Protein AF-A0A2T4GRU1-F1 (afdb_monomer_lite)

Secondary structure (DSSP, 8-state):
--SEEEEETIIIII-SSS---EEEEE-TTSTTHHHHHHHHHHH------HHHHHHHHHHGGGHHHHHHHHHHHHHHHHHHHHHHTT-TTSSEEEEE-TTTSTTHHHHHTTSPPP-SS------SEEEEEESSHHHHHHHHHH--S-EE---SSS-TTEEEEE--SS-HHHHHHHHHHHHHHHHHHHHHTT-

Sequence (191 aa):
MANILVTSITKSFNRYANAIGGTAILNLASPKYTELKPLFDAQYVPEVHTDDAETIKRNSRNYLARSAKLNSNASAVVEYLHSWAQDLNSSVSQVYYPSVNPSTDNYRRFMHPKTSDFAPRYGYVFSIELNDLETARVFYNNLNVHKSATQFGLKLMQIQISVGLEDIGTLVEDFQVAVEAADKAKNTASE

pLDDT: mean 91.31, std 9.36, range [40.94, 97.81]

Organism: Fusarium culmorum (NCBI:txid5516)

Foldseek 3Di:
DDQKDKDWCCPLLLPPNPATDIDIDGDPPDPCSVVVVVVCVVPPDPPGDPVRVVSSVVSNPCSLVQFVLLLVLQVLLQVLLVVLCVDPLWQWVDKFFLVPDPCVVVVVVPFDPDDPRDDTGGGNKIKTFGPDLVLQVQLVVQQPADWDQDPPDDDSRMTMGGGHNDDSVVNNVSNVRSRVRSSVVVVVVVD

Structure (mmCIF, N/CA/C/O backbone):
data_AF-A0A2T4GRU1-F1
#
_entry.id   AF-A0A2T4GRU1-F1
#
loop_
_atom_site.group_PDB
_atom_site.id
_atom_site.type_symbol
_atom_site.label_atom_id
_atom_site.label_alt_id
_atom_site.label_comp_id
_atom_site.label_asym_id
_atom_site.label_entity_id
_atom_site.label_seq_id
_atom_site.pdbx_PDB_ins_code
_atom_site.Cartn_x
_atom_site.Cartn_y
_atom_site.Cartn_z
_atom_site.occupancy
_atom_site.B_iso_or_equiv
_atom_site.auth_seq_id
_atom_site.auth_comp_id
_atom_site.auth_asym_id
_atom_site.auth_atom_id
_atom_site.pdbx_PDB_model_num
ATOM 1 N N . MET A 1 1 ? 11.460 17.337 -11.985 1.00 73.81 1 MET A N 1
ATOM 2 C CA . MET A 1 1 ? 11.254 16.024 -12.641 1.00 73.81 1 MET A CA 1
ATOM 3 C C . MET A 1 1 ? 12.410 15.115 -12.240 1.00 73.81 1 MET A C 1
ATOM 5 O O . MET A 1 1 ? 13.514 15.629 -12.114 1.00 73.81 1 MET A O 1
ATOM 9 N N . ALA A 1 2 ? 12.179 13.827 -11.974 1.00 90.25 2 ALA A N 1
ATOM 10 C CA . ALA A 1 2 ? 13.228 12.922 -11.485 1.00 90.25 2 ALA A CA 1
ATOM 11 C C . ALA A 1 2 ? 14.225 12.530 -12.595 1.00 90.25 2 ALA A C 1
ATOM 13 O O . ALA A 1 2 ? 13.837 12.420 -13.760 1.00 90.25 2 ALA A O 1
ATOM 14 N N . ASN A 1 3 ? 15.496 12.304 -12.237 1.00 94.50 3 ASN A N 1
ATOM 15 C CA . ASN A 1 3 ? 16.517 11.805 -13.171 1.00 94.50 3 ASN A CA 1
ATOM 16 C C . ASN A 1 3 ? 16.486 10.271 -13.290 1.00 94.50 3 ASN A C 1
ATOM 18 O O . ASN A 1 3 ? 16.738 9.732 -14.366 1.00 94.50 3 ASN A O 1
ATOM 22 N N . ILE A 1 4 ? 16.161 9.592 -12.188 1.00 94.25 4 ILE A N 1
ATOM 23 C CA . ILE A 1 4 ? 16.104 8.134 -12.064 1.00 94.25 4 ILE A CA 1
ATOM 24 C C . ILE A 1 4 ? 14.835 7.775 -11.290 1.00 94.25 4 ILE A C 1
ATOM 26 O O . ILE A 1 4 ? 14.513 8.425 -10.295 1.00 94.25 4 ILE A O 1
ATOM 30 N N . LEU A 1 5 ? 14.132 6.737 -11.733 1.00 93.38 5 LEU A N 1
ATOM 31 C CA . LEU A 1 5 ? 13.077 6.075 -10.974 1.00 93.38 5 LEU A CA 1
ATOM 32 C C . LEU A 1 5 ? 13.589 4.711 -10.520 1.00 93.38 5 LEU A C 1
ATOM 34 O O . LEU A 1 5 ? 13.899 3.869 -11.357 1.00 93.38 5 LEU A O 1
ATOM 38 N N . VAL A 1 6 ? 13.640 4.482 -9.212 1.00 93.44 6 VAL A N 1
ATOM 39 C CA . VAL A 1 6 ? 13.989 3.180 -8.634 1.00 93.44 6 VAL A CA 1
ATOM 40 C C . VAL A 1 6 ? 12.759 2.621 -7.938 1.00 93.44 6 VAL A C 1
ATOM 42 O O . VAL A 1 6 ? 12.106 3.330 -7.175 1.00 93.44 6 VAL A O 1
ATOM 45 N N . THR A 1 7 ? 12.414 1.364 -8.207 1.00 92.44 7 THR A N 1
ATOM 46 C CA . THR A 1 7 ? 11.278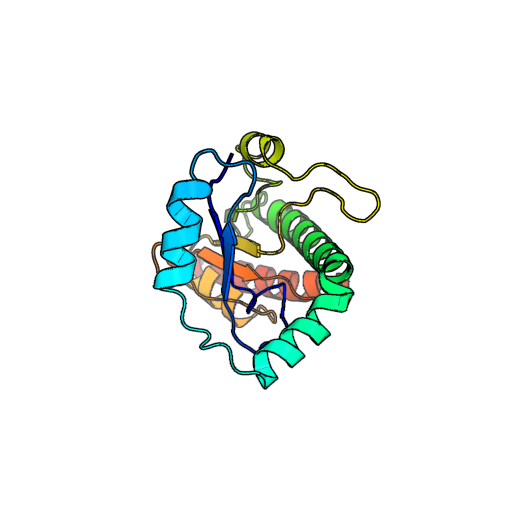 0.715 -7.546 1.00 92.44 7 THR A CA 1
ATOM 47 C C . THR A 1 7 ? 11.509 -0.776 -7.330 1.00 92.44 7 THR A C 1
ATOM 49 O O . THR A 1 7 ? 12.187 -1.447 -8.110 1.00 92.44 7 THR A O 1
ATOM 52 N N . SER A 1 8 ? 10.924 -1.300 -6.252 1.00 93.31 8 SER A N 1
ATOM 53 C CA . SER A 1 8 ? 10.858 -2.737 -6.007 1.00 93.31 8 SER A CA 1
ATOM 54 C C . SER A 1 8 ? 9.721 -3.334 -6.827 1.00 93.31 8 SER A C 1
ATOM 56 O O . SER A 1 8 ? 8.543 -3.073 -6.574 1.00 93.31 8 SER A O 1
ATOM 58 N N . ILE A 1 9 ? 10.072 -4.193 -7.778 1.00 94.25 9 ILE A N 1
ATOM 59 C CA . ILE A 1 9 ? 9.098 -4.958 -8.561 1.00 94.25 9 ILE A CA 1
ATOM 60 C C . ILE A 1 9 ? 8.621 -6.212 -7.816 1.00 94.25 9 ILE A C 1
ATOM 62 O O . ILE A 1 9 ? 7.605 -6.783 -8.192 1.00 94.25 9 ILE A O 1
ATOM 66 N N . THR A 1 10 ? 9.247 -6.567 -6.687 1.00 92.00 10 THR A N 1
ATOM 67 C CA . THR A 1 10 ? 8.773 -7.603 -5.747 1.00 92.00 10 THR A CA 1
ATOM 68 C C . THR A 1 10 ? 7.368 -7.326 -5.198 1.00 92.00 10 THR A C 1
ATOM 70 O O . THR A 1 10 ? 6.627 -8.261 -4.899 1.00 92.00 10 THR A O 1
ATOM 73 N N . LYS A 1 11 ? 7.007 -6.047 -5.008 1.00 90.44 11 LYS A N 1
ATOM 74 C CA . LYS A 1 11 ? 5.799 -5.617 -4.277 1.00 90.44 11 LYS A CA 1
ATOM 75 C C . LYS A 1 11 ? 4.543 -5.706 -5.143 1.00 90.44 11 LYS A C 1
ATOM 77 O O . LYS A 1 11 ? 4.284 -6.754 -5.705 1.00 90.44 11 LYS A O 1
ATOM 82 N N . SER A 1 12 ? 3.729 -4.659 -5.259 1.00 88.75 12 SER A N 1
ATOM 83 C CA . SER A 1 12 ? 2.459 -4.707 -6.004 1.00 88.75 12 SER A CA 1
ATOM 84 C C . SER A 1 12 ? 2.602 -5.119 -7.475 1.00 88.75 12 SER A C 1
ATOM 86 O O . SER A 1 12 ? 1.650 -5.658 -8.037 1.00 88.75 12 SER A O 1
ATOM 88 N N . PHE A 1 13 ? 3.771 -4.899 -8.084 1.00 91.81 13 PHE A N 1
ATOM 89 C CA . PHE A 1 13 ? 4.052 -5.288 -9.464 1.00 91.81 13 PHE A CA 1
ATOM 90 C C . PHE A 1 13 ? 4.069 -6.818 -9.644 1.00 91.81 13 PHE A C 1
ATOM 92 O O . PHE A 1 13 ? 3.283 -7.346 -10.432 1.00 91.81 13 PHE A O 1
ATOM 99 N N . ASN A 1 14 ? 4.877 -7.545 -8.861 1.00 92.06 14 ASN A N 1
ATOM 100 C CA . ASN A 1 14 ? 4.869 -9.012 -8.826 1.00 92.06 14 ASN A CA 1
ATOM 101 C C . ASN A 1 14 ? 3.706 -9.560 -7.979 1.00 92.06 14 ASN A C 1
ATOM 103 O O . ASN A 1 14 ? 2.842 -10.283 -8.471 1.00 92.06 14 ASN A O 1
ATOM 107 N N . ARG A 1 15 ? 3.641 -9.140 -6.710 1.00 88.06 15 ARG A N 1
ATOM 108 C CA . ARG A 1 15 ? 2.572 -9.326 -5.710 1.00 88.06 15 ARG A CA 1
ATOM 109 C C . ARG A 1 15 ? 2.336 -10.748 -5.203 1.00 88.06 15 ARG A C 1
ATOM 111 O O . ARG A 1 15 ? 1.895 -10.892 -4.071 1.00 88.06 15 ARG A O 1
ATOM 118 N N . TYR A 1 16 ? 2.665 -11.784 -5.962 1.00 87.56 16 TYR A N 1
ATOM 119 C CA . TYR A 1 16 ? 2.440 -13.175 -5.548 1.00 87.56 16 TYR A CA 1
ATOM 120 C C . TYR A 1 16 ? 3.518 -13.736 -4.606 1.00 87.56 16 TYR A C 1
ATOM 122 O O . TYR A 1 16 ? 3.532 -14.935 -4.359 1.00 87.56 16 TYR A O 1
ATOM 130 N N . ALA A 1 17 ? 4.421 -12.885 -4.096 1.00 87.00 17 ALA A N 1
ATOM 131 C CA . ALA A 1 17 ? 5.492 -13.251 -3.158 1.00 87.00 17 ALA A CA 1
ATOM 132 C C . ALA A 1 17 ? 6.366 -14.442 -3.613 1.00 87.00 17 ALA A C 1
ATOM 134 O O . ALA A 1 17 ? 6.951 -15.137 -2.792 1.00 87.00 17 ALA A O 1
ATOM 135 N N . ASN A 1 18 ? 6.459 -14.664 -4.926 1.00 92.62 18 ASN A N 1
ATOM 136 C CA . ASN A 1 18 ? 7.103 -15.824 -5.549 1.00 92.62 18 ASN A CA 1
ATOM 137 C C . ASN A 1 18 ? 8.287 -15.466 -6.459 1.00 92.62 18 ASN A C 1
ATOM 139 O O . ASN A 1 18 ? 8.775 -16.329 -7.174 1.00 92.62 18 ASN A O 1
ATOM 143 N N . ALA A 1 19 ? 8.683 -14.195 -6.475 1.00 94.38 19 ALA A N 1
ATOM 144 C CA . ALA A 1 19 ? 9.855 -13.690 -7.179 1.00 94.38 19 ALA A CA 1
ATOM 145 C C . ALA A 1 19 ? 10.261 -12.348 -6.564 1.00 94.38 19 ALA A C 1
ATOM 147 O O . ALA A 1 19 ? 9.394 -11.570 -6.129 1.00 94.38 19 ALA A O 1
ATOM 148 N N . ILE A 1 20 ? 11.563 -12.071 -6.545 1.00 92.81 20 ILE A N 1
ATOM 149 C CA . ILE A 1 20 ? 12.127 -10.813 -6.055 1.00 92.81 20 ILE A CA 1
ATOM 150 C C . ILE A 1 20 ? 12.810 -10.054 -7.190 1.00 92.81 20 ILE A C 1
ATOM 152 O O . ILE A 1 20 ? 13.383 -10.635 -8.101 1.00 92.81 20 ILE A O 1
ATOM 156 N N . GLY A 1 21 ? 12.739 -8.728 -7.148 1.00 91.69 21 GLY A N 1
ATOM 157 C CA . GLY A 1 21 ? 13.431 -7.905 -8.125 1.00 91.69 21 GLY A CA 1
ATOM 158 C C . GLY A 1 21 ? 13.349 -6.416 -7.828 1.00 91.69 21 GLY A C 1
ATOM 159 O O . GLY A 1 21 ? 12.430 -5.923 -7.158 1.00 91.69 21 GLY A O 1
ATOM 160 N N . GLY A 1 22 ? 14.309 -5.691 -8.389 1.00 91.56 22 GLY A N 1
ATOM 161 C CA . GLY A 1 22 ? 14.352 -4.236 -8.426 1.00 91.56 22 GLY A CA 1
ATOM 162 C C . GLY A 1 22 ? 14.521 -3.747 -9.857 1.00 91.56 22 GLY A C 1
ATOM 163 O O . GLY A 1 22 ? 15.056 -4.452 -10.708 1.00 91.56 22 GLY A O 1
ATOM 164 N N . THR A 1 23 ? 14.056 -2.532 -10.124 1.00 91.94 23 THR A N 1
ATOM 165 C CA . THR A 1 23 ? 14.300 -1.851 -11.397 1.00 91.94 23 THR A CA 1
ATOM 166 C C . THR A 1 23 ? 14.759 -0.425 -11.146 1.00 91.94 23 THR A C 1
ATOM 168 O O . THR A 1 23 ? 14.282 0.237 -10.220 1.00 91.94 23 THR A O 1
ATOM 171 N N . ALA A 1 24 ? 15.648 0.050 -12.010 1.00 92.19 24 ALA A N 1
ATOM 172 C CA . ALA A 1 24 ? 16.053 1.441 -12.111 1.00 92.19 24 ALA A CA 1
ATOM 173 C C . ALA A 1 24 ? 15.830 1.900 -13.557 1.00 92.19 24 ALA A C 1
ATOM 175 O O . ALA A 1 24 ? 16.330 1.285 -14.495 1.00 92.19 24 ALA A O 1
ATOM 176 N N . ILE A 1 25 ? 15.046 2.959 -13.740 1.00 93.12 25 ILE A N 1
ATOM 177 C CA . ILE A 1 25 ? 14.717 3.532 -15.045 1.00 93.12 25 ILE A CA 1
ATOM 178 C C . ILE A 1 25 ? 15.338 4.922 -15.114 1.00 93.12 25 ILE A C 1
ATOM 180 O O . ILE A 1 25 ? 15.032 5.791 -14.294 1.00 93.12 25 ILE A O 1
ATOM 184 N N . LEU A 1 26 ? 16.199 5.134 -16.106 1.00 95.19 26 LEU A N 1
ATOM 185 C CA . LEU A 1 26 ? 16.761 6.446 -16.405 1.00 95.19 26 LEU A CA 1
ATOM 186 C C . LEU A 1 26 ? 15.750 7.268 -17.205 1.00 95.19 26 LEU A C 1
ATOM 188 O O . LEU A 1 26 ? 15.196 6.799 -18.198 1.00 95.19 26 LEU A O 1
ATOM 192 N N . ASN A 1 27 ? 15.520 8.511 -16.792 1.00 94.88 27 ASN A N 1
ATOM 193 C CA . ASN A 1 27 ? 14.642 9.415 -17.523 1.00 94.88 27 ASN A CA 1
ATOM 194 C C . ASN A 1 27 ? 15.369 9.967 -18.759 1.00 94.88 27 ASN A C 1
ATOM 196 O O . ASN A 1 27 ? 16.281 10.778 -18.612 1.00 94.88 27 ASN A O 1
ATOM 200 N N . LEU A 1 28 ? 14.941 9.582 -19.966 1.00 94.69 28 LEU A N 1
ATOM 201 C CA . LEU A 1 28 ? 15.545 10.054 -21.221 1.00 94.69 28 LEU A CA 1
ATOM 202 C C . LEU A 1 28 ? 15.453 11.576 -21.405 1.00 94.69 28 LEU A C 1
ATOM 204 O O . LEU A 1 28 ? 16.322 12.166 -22.035 1.00 94.69 28 LEU A O 1
ATOM 208 N N . ALA A 1 29 ? 14.432 12.223 -20.838 1.00 94.94 29 ALA A N 1
ATOM 209 C CA . ALA A 1 29 ? 14.265 13.675 -20.908 1.00 94.94 29 ALA A CA 1
ATOM 210 C C . ALA A 1 29 ? 15.118 14.434 -19.871 1.00 94.94 29 ALA A C 1
ATOM 212 O O . ALA A 1 29 ? 15.109 15.663 -19.827 1.00 94.94 29 ALA A O 1
ATOM 213 N N . SER A 1 30 ? 15.830 13.721 -18.995 1.00 95.31 30 SER A N 1
ATOM 214 C CA . SER A 1 30 ? 16.694 14.325 -17.986 1.00 95.31 30 SER A CA 1
ATOM 215 C C . SER A 1 30 ? 17.978 14.877 -18.622 1.00 95.31 30 SER A C 1
ATOM 217 O O . SER A 1 30 ? 18.679 14.119 -19.293 1.00 95.31 30 SER A O 1
ATOM 219 N N . PRO A 1 31 ? 18.404 16.116 -18.304 1.00 95.00 31 PRO A N 1
ATOM 220 C CA . PRO A 1 31 ? 19.716 16.636 -18.714 1.00 95.00 31 PRO A CA 1
ATOM 221 C C . PRO A 1 31 ? 20.896 15.787 -18.220 1.00 95.00 31 PRO A C 1
ATOM 223 O O . PRO A 1 31 ? 21.990 15.855 -18.764 1.00 95.00 31 PRO A O 1
ATOM 226 N N . LYS A 1 32 ? 20.672 14.978 -17.176 1.00 96.00 32 LYS A N 1
ATOM 227 C CA . LYS A 1 32 ? 21.657 14.054 -16.602 1.00 96.00 32 LYS A CA 1
ATOM 228 C C . LYS A 1 32 ? 21.718 12.698 -17.302 1.00 96.00 32 LYS A C 1
ATOM 230 O O . LYS A 1 32 ? 22.549 11.879 -16.935 1.00 96.00 32 LYS A O 1
ATOM 235 N N . TYR A 1 33 ? 20.854 12.423 -18.279 1.00 96.25 33 TYR A N 1
ATOM 236 C CA . TYR A 1 33 ? 20.802 11.113 -18.932 1.00 96.25 33 TYR A CA 1
ATOM 237 C C . TYR A 1 33 ? 22.133 10.736 -19.603 1.00 96.25 33 TYR A C 1
ATOM 239 O O . TYR A 1 33 ? 22.603 9.614 -19.437 1.00 96.25 33 TYR A O 1
ATOM 247 N N . THR A 1 34 ? 22.765 11.685 -20.300 1.00 96.38 34 THR A N 1
ATOM 248 C CA . THR A 1 34 ? 24.056 11.498 -20.989 1.00 96.38 34 THR A CA 1
ATOM 249 C C . THR A 1 34 ? 25.210 11.195 -20.034 1.00 96.38 34 THR A C 1
ATOM 251 O O . THR A 1 34 ? 26.147 10.511 -20.425 1.00 96.38 34 THR A O 1
ATOM 254 N N . GLU A 1 35 ? 25.130 11.662 -18.787 1.00 95.56 35 GLU A N 1
ATOM 255 C CA . GLU A 1 35 ? 26.102 11.384 -17.723 1.00 95.56 35 GLU A CA 1
ATOM 256 C C . GLU A 1 35 ? 25.798 10.049 -17.019 1.00 95.56 35 GLU A C 1
ATOM 258 O O . GLU A 1 35 ? 26.697 9.253 -16.767 1.00 95.56 35 GLU A O 1
ATOM 263 N N . LEU A 1 36 ? 24.522 9.770 -16.734 1.00 95.31 36 LEU A N 1
ATOM 264 C CA . LEU A 1 36 ? 24.095 8.598 -15.963 1.00 95.31 36 LEU A CA 1
ATOM 265 C C . LEU A 1 36 ? 24.118 7.293 -16.766 1.00 95.31 36 LEU A C 1
ATOM 267 O O . LEU A 1 36 ? 24.431 6.241 -16.212 1.00 95.31 36 LEU A O 1
ATOM 271 N N . LYS A 1 37 ? 23.775 7.331 -18.058 1.00 96.06 37 LYS A N 1
ATOM 272 C CA . LYS A 1 37 ? 23.688 6.125 -18.895 1.00 96.06 37 LYS A CA 1
ATOM 273 C C . LYS A 1 37 ? 25.038 5.400 -19.032 1.00 96.06 37 LYS A C 1
ATOM 275 O O . LYS A 1 37 ? 25.043 4.196 -18.786 1.00 96.06 37 LYS A O 1
ATOM 280 N N . PRO A 1 38 ? 26.171 6.074 -19.321 1.00 96.94 38 PRO A N 1
ATOM 281 C CA . PRO A 1 38 ? 27.476 5.413 -19.354 1.00 96.94 38 PRO A CA 1
ATOM 282 C C . PRO A 1 38 ? 27.866 4.767 -18.020 1.00 96.94 38 PRO A C 1
ATOM 284 O O . PRO A 1 38 ? 28.471 3.701 -18.015 1.00 96.94 38 PRO A O 1
ATOM 287 N N . LEU A 1 39 ? 27.494 5.377 -16.887 1.00 95.00 39 LEU A N 1
ATOM 288 C CA . LEU A 1 39 ? 27.748 4.803 -15.562 1.00 95.00 39 LEU A CA 1
ATOM 289 C C . LEU A 1 39 ? 26.944 3.519 -15.347 1.00 95.00 39 LEU A C 1
ATOM 291 O O . LEU A 1 39 ? 27.492 2.532 -14.870 1.00 95.00 39 LEU A O 1
ATOM 295 N N . PHE A 1 40 ? 25.666 3.509 -15.737 1.00 92.56 40 PHE A N 1
ATOM 296 C CA . PHE A 1 40 ? 24.853 2.293 -15.710 1.00 92.56 40 PHE A CA 1
ATOM 297 C C . PHE A 1 40 ? 25.430 1.213 -16.628 1.00 92.56 40 PHE A C 1
ATOM 299 O O . PHE A 1 40 ? 25.575 0.084 -16.186 1.00 92.56 40 PHE A O 1
ATOM 306 N N . ASP A 1 41 ? 25.818 1.546 -17.859 1.00 93.38 41 ASP A N 1
ATOM 307 C CA . ASP A 1 41 ? 26.388 0.566 -18.796 1.00 93.38 41 ASP A CA 1
ATOM 308 C C . ASP A 1 41 ? 27.709 -0.029 -18.296 1.00 93.38 41 ASP A C 1
ATOM 310 O O . ASP A 1 41 ? 27.977 -1.207 -18.514 1.00 93.38 41 ASP A O 1
ATOM 314 N N . ALA A 1 42 ? 28.528 0.778 -17.617 1.00 95.19 42 ALA A N 1
ATOM 315 C CA . ALA A 1 42 ? 29.814 0.344 -17.088 1.00 95.19 42 ALA A CA 1
ATOM 316 C C . ALA A 1 42 ? 29.707 -0.454 -15.778 1.00 95.19 42 ALA A C 1
ATOM 318 O O . ALA A 1 42 ? 30.624 -1.209 -15.467 1.00 95.19 42 ALA A O 1
ATOM 319 N N . GLN A 1 43 ? 28.650 -0.249 -14.983 1.00 91.50 43 GLN A N 1
ATOM 320 C CA . GLN A 1 43 ? 28.534 -0.798 -13.621 1.00 91.50 43 GLN A CA 1
ATOM 321 C C . GLN A 1 43 ? 27.397 -1.813 -13.452 1.00 91.50 43 GLN A C 1
ATOM 323 O O . GLN A 1 43 ? 27.373 -2.537 -12.459 1.00 91.50 43 GLN A O 1
ATOM 328 N N . TYR A 1 44 ? 26.428 -1.861 -14.368 1.00 87.88 44 TYR A N 1
ATOM 329 C CA . TYR A 1 44 ? 25.288 -2.762 -14.246 1.00 87.88 44 TYR A CA 1
ATOM 330 C C . TYR A 1 44 ? 25.716 -4.213 -14.457 1.00 87.88 44 TYR A C 1
ATOM 332 O O . TYR A 1 44 ? 26.214 -4.586 -15.519 1.00 87.88 44 TYR A O 1
ATOM 340 N N . VAL A 1 45 ? 25.444 -5.043 -13.452 1.00 87.00 45 VAL A N 1
ATOM 341 C CA . VAL A 1 45 ? 25.601 -6.492 -13.532 1.00 87.00 45 VAL A CA 1
ATOM 342 C C . VAL A 1 45 ? 24.204 -7.114 -13.647 1.00 87.00 45 VAL A C 1
ATOM 344 O O . VAL A 1 45 ? 23.355 -6.865 -12.784 1.00 87.00 45 VAL A O 1
ATOM 347 N N . PRO A 1 46 ? 23.916 -7.898 -14.704 1.00 80.94 46 PRO A N 1
ATOM 348 C CA . PRO A 1 46 ? 22.634 -8.574 -14.859 1.00 80.94 46 PRO A CA 1
ATOM 349 C C . PRO A 1 46 ? 22.550 -9.779 -13.910 1.00 80.94 46 PRO A C 1
ATOM 351 O O . PRO A 1 46 ? 22.737 -10.921 -14.312 1.00 80.94 46 PRO A O 1
ATOM 354 N N . GLU A 1 47 ? 22.263 -9.515 -12.636 1.00 86.31 47 GLU A N 1
ATOM 355 C CA . GLU A 1 47 ? 22.106 -10.541 -11.589 1.00 86.31 47 GLU A CA 1
ATOM 356 C C . GLU A 1 47 ? 20.657 -11.035 -11.437 1.00 86.31 47 GLU A C 1
ATOM 358 O O . GLU A 1 47 ? 20.348 -11.810 -10.533 1.00 86.31 47 GLU A O 1
ATOM 363 N N . VAL A 1 48 ? 19.735 -10.586 -12.298 1.00 87.81 48 VAL A N 1
ATOM 364 C CA . VAL A 1 48 ? 18.343 -11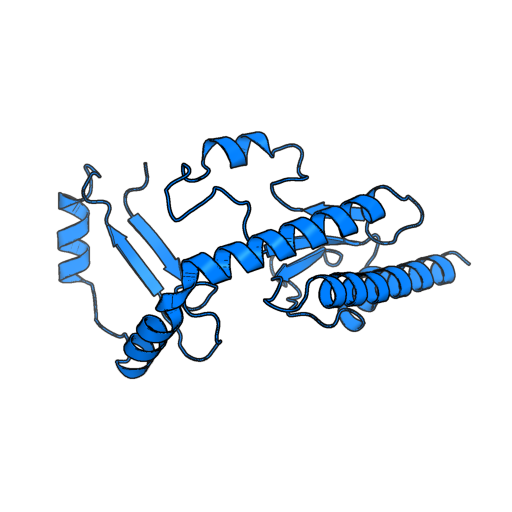.046 -12.236 1.00 87.81 48 VAL A CA 1
ATOM 365 C C . VAL A 1 48 ? 18.253 -12.499 -12.700 1.00 87.81 48 VAL A C 1
ATOM 367 O O . VAL A 1 48 ? 18.644 -12.834 -13.817 1.00 87.81 48 VAL A O 1
ATOM 370 N N . HIS A 1 49 ? 17.717 -13.367 -11.843 1.00 92.38 49 HIS A N 1
ATOM 371 C CA . HIS A 1 49 ? 17.493 -14.763 -12.195 1.00 92.38 49 HIS A CA 1
ATOM 372 C C . HIS A 1 49 ? 16.424 -14.865 -13.294 1.00 92.38 49 HIS A C 1
ATOM 374 O O . HIS A 1 49 ? 15.372 -14.225 -13.206 1.00 92.38 49 HIS A O 1
ATOM 380 N N . THR A 1 50 ? 16.668 -15.675 -14.327 1.00 93.31 50 THR A N 1
ATOM 381 C CA . THR A 1 50 ? 15.760 -15.792 -15.481 1.00 93.31 50 THR A CA 1
ATOM 382 C C . THR A 1 50 ? 14.349 -16.202 -15.057 1.00 93.31 50 THR A C 1
ATOM 384 O O . THR A 1 50 ? 13.381 -15.570 -15.480 1.00 93.31 50 THR A O 1
ATOM 387 N N . A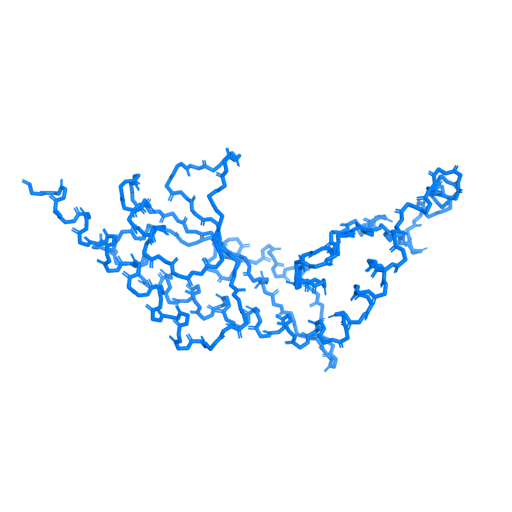SP A 1 51 ? 14.220 -17.172 -14.149 1.00 94.94 51 ASP A N 1
ATOM 388 C CA . ASP A 1 51 ? 12.906 -17.641 -13.681 1.00 94.94 51 ASP A CA 1
ATOM 389 C C . ASP A 1 51 ? 12.145 -16.565 -12.888 1.00 94.94 51 ASP A C 1
ATOM 391 O O . ASP A 1 51 ? 10.915 -16.466 -12.983 1.00 94.94 51 ASP A O 1
ATOM 395 N N . ASP A 1 52 ? 12.863 -15.709 -12.149 1.00 94.88 52 ASP A N 1
ATOM 396 C CA . ASP A 1 52 ? 12.263 -14.559 -11.467 1.00 94.88 52 ASP A CA 1
ATOM 397 C C . ASP A 1 52 ? 11.771 -13.537 -12.496 1.00 94.88 52 ASP A C 1
ATOM 399 O O . ASP A 1 52 ? 10.648 -13.036 -12.391 1.00 94.88 52 ASP A O 1
ATOM 403 N N . ALA A 1 53 ? 12.565 -13.261 -13.535 1.00 93.81 53 ALA A N 1
ATOM 404 C CA . ALA A 1 53 ? 12.189 -12.342 -14.605 1.00 93.81 53 ALA A CA 1
ATOM 405 C C . ALA A 1 53 ? 10.948 -12.829 -15.376 1.00 93.81 53 ALA A C 1
ATOM 407 O O . ALA A 1 53 ? 10.022 -12.047 -15.627 1.00 93.81 53 ALA A O 1
ATOM 408 N N . GLU A 1 54 ? 10.882 -14.119 -15.715 1.00 95.69 54 GLU A N 1
ATOM 409 C CA . GLU A 1 54 ? 9.714 -14.729 -16.356 1.00 95.69 54 GLU A CA 1
ATOM 410 C C . GLU A 1 54 ? 8.474 -14.672 -15.460 1.00 95.69 54 GLU A C 1
ATOM 412 O O . GLU A 1 54 ? 7.385 -14.288 -15.912 1.00 95.69 54 GLU A O 1
ATOM 417 N N . THR A 1 55 ? 8.643 -14.985 -14.174 1.00 96.62 55 THR A N 1
ATOM 418 C CA . THR A 1 55 ? 7.574 -14.925 -13.175 1.00 96.62 55 THR A CA 1
ATOM 419 C C . THR A 1 55 ? 7.031 -13.506 -13.034 1.00 96.62 55 THR A C 1
ATOM 421 O O . THR A 1 55 ? 5.819 -13.300 -13.151 1.00 96.62 55 THR A O 1
ATOM 424 N N . ILE A 1 56 ? 7.905 -12.509 -12.882 1.00 95.81 56 ILE A N 1
ATOM 425 C CA . ILE A 1 56 ? 7.523 -11.098 -12.763 1.00 95.81 56 ILE A CA 1
ATOM 426 C C . ILE A 1 56 ? 6.813 -10.615 -14.033 1.00 95.81 56 ILE A C 1
ATOM 428 O O . ILE A 1 56 ? 5.766 -9.968 -13.945 1.00 95.81 56 ILE A O 1
ATOM 432 N N . LYS A 1 57 ? 7.321 -10.963 -15.222 1.00 95.50 57 LYS A N 1
ATOM 433 C CA . LYS A 1 57 ? 6.685 -10.627 -16.508 1.00 95.50 57 LYS A CA 1
ATOM 434 C C . LYS A 1 57 ? 5.286 -11.229 -16.631 1.00 95.50 57 LYS A C 1
ATOM 436 O O . LYS A 1 57 ? 4.378 -10.584 -17.153 1.00 95.50 57 LYS A O 1
ATOM 441 N N . ARG A 1 58 ? 5.091 -12.475 -16.193 1.00 96.38 58 ARG A N 1
ATOM 442 C CA . ARG A 1 58 ? 3.769 -13.118 -16.204 1.00 96.38 58 ARG A CA 1
ATOM 443 C C . ARG A 1 58 ? 2.818 -12.420 -15.234 1.00 96.38 58 ARG A C 1
ATOM 445 O O . ARG A 1 58 ? 1.684 -12.120 -15.607 1.00 96.38 58 ARG A O 1
ATOM 452 N N . ASN A 1 59 ? 3.289 -12.136 -14.025 1.00 95.81 59 ASN A N 1
ATOM 453 C CA . ASN A 1 59 ? 2.487 -11.562 -12.949 1.00 95.81 59 ASN A CA 1
ATOM 454 C C . ASN A 1 59 ? 2.133 -10.084 -13.189 1.00 95.81 59 ASN A C 1
ATOM 456 O O . ASN A 1 59 ? 1.115 -9.605 -12.690 1.00 95.81 59 ASN A O 1
ATOM 460 N N . SER A 1 60 ? 2.916 -9.359 -13.990 1.00 95.19 60 SER A N 1
ATOM 461 C CA . SER A 1 60 ? 2.659 -7.948 -14.299 1.00 95.19 60 SER A CA 1
ATOM 462 C C . SER A 1 60 ? 1.486 -7.717 -15.261 1.00 95.19 60 SER A C 1
ATOM 464 O O . SER A 1 60 ? 0.945 -6.613 -15.304 1.00 95.19 60 SER A O 1
ATOM 466 N N . ARG A 1 61 ? 1.029 -8.742 -15.998 1.00 95.06 61 ARG A N 1
ATOM 467 C CA . ARG A 1 61 ? 0.014 -8.617 -17.069 1.00 95.06 61 ARG A CA 1
ATOM 468 C C . ARG A 1 61 ? -1.308 -7.986 -16.628 1.00 95.06 61 ARG A C 1
ATOM 470 O O . ARG A 1 61 ? -1.954 -7.308 -17.414 1.00 95.06 61 ARG A O 1
ATOM 477 N N . ASN A 1 62 ? -1.716 -8.204 -15.382 1.00 92.31 62 ASN A N 1
ATOM 478 C CA . ASN A 1 62 ? -2.939 -7.646 -14.799 1.00 92.31 62 ASN A CA 1
ATOM 479 C C . ASN A 1 62 ? -2.643 -6.578 -13.727 1.00 92.31 62 ASN A C 1
ATOM 481 O O . ASN A 1 62 ? -3.502 -6.291 -12.893 1.00 92.31 62 ASN A O 1
ATOM 485 N N . TYR A 1 63 ? -1.435 -6.002 -13.716 1.00 93.06 63 TYR A N 1
ATOM 486 C CA . TYR A 1 63 ? -0.991 -5.051 -12.694 1.00 93.06 63 TYR A CA 1
ATOM 487 C C . TYR A 1 63 ? -1.939 -3.859 -12.535 1.00 93.06 63 TYR A C 1
ATOM 489 O O . TYR A 1 63 ? -2.336 -3.560 -11.412 1.00 93.06 63 TYR A O 1
ATOM 497 N N . LEU A 1 64 ? -2.350 -3.209 -13.630 1.00 92.38 64 LEU A N 1
ATOM 498 C CA . LEU A 1 64 ? -3.216 -2.025 -13.563 1.00 92.38 64 LEU A CA 1
ATOM 499 C C . LEU A 1 64 ? -4.585 -2.347 -12.950 1.00 92.38 64 LEU A C 1
ATOM 501 O O . LEU A 1 64 ? -5.015 -1.671 -12.016 1.00 92.38 64 LEU A O 1
ATOM 505 N N . ALA A 1 65 ? -5.229 -3.425 -13.406 1.00 93.06 65 ALA A N 1
ATOM 506 C CA . ALA A 1 65 ? -6.515 -3.869 -12.871 1.00 93.06 65 ALA A CA 1
ATOM 507 C C . ALA A 1 65 ? -6.416 -4.258 -11.383 1.00 93.06 65 ALA A C 1
ATOM 509 O O . ALA A 1 65 ? -7.244 -3.841 -10.572 1.00 93.06 65 ALA A O 1
ATOM 510 N N . ARG A 1 66 ? -5.365 -4.996 -10.993 1.00 94.31 66 ARG A N 1
ATOM 511 C CA . ARG A 1 66 ? -5.114 -5.334 -9.582 1.00 94.31 66 ARG A CA 1
ATOM 512 C C . ARG A 1 66 ? -4.847 -4.088 -8.746 1.00 94.31 66 ARG A C 1
ATOM 514 O O . ARG A 1 66 ? -5.421 -3.950 -7.674 1.00 94.31 66 ARG A O 1
ATOM 521 N N . SER A 1 67 ? -4.022 -3.167 -9.239 1.00 93.50 67 SER A N 1
ATOM 522 C CA . SER A 1 67 ? -3.731 -1.895 -8.576 1.00 93.50 67 SER A CA 1
ATOM 523 C C . SER A 1 67 ? -5.012 -1.101 -8.334 1.00 93.50 67 SER A C 1
ATOM 525 O O . SER A 1 67 ? -5.241 -0.634 -7.219 1.00 93.50 67 SER A O 1
ATOM 527 N N . ALA A 1 68 ? -5.906 -1.035 -9.321 1.00 93.50 68 ALA A N 1
ATOM 528 C CA . ALA A 1 68 ? -7.209 -0.406 -9.161 1.00 93.50 68 ALA A CA 1
ATOM 529 C C . ALA A 1 68 ? -8.037 -1.058 -8.038 1.00 93.50 68 ALA A C 1
ATOM 531 O O . ALA A 1 68 ? -8.504 -0.350 -7.148 1.00 93.50 68 ALA A O 1
ATOM 532 N N . LYS A 1 69 ? -8.169 -2.391 -8.012 1.00 95.12 69 LYS A N 1
ATOM 533 C CA . LYS A 1 69 ? -8.908 -3.086 -6.942 1.00 95.12 69 LYS A CA 1
ATOM 534 C C . LYS A 1 69 ? -8.293 -2.839 -5.562 1.00 95.12 69 LYS A C 1
ATOM 536 O O . LYS A 1 69 ? -9.018 -2.498 -4.637 1.00 95.12 69 LYS A O 1
ATOM 541 N N . LEU A 1 70 ? -6.969 -2.922 -5.442 1.00 95.19 70 LEU A N 1
ATOM 542 C CA . LEU A 1 70 ? -6.259 -2.676 -4.184 1.00 95.19 70 LEU A CA 1
ATOM 543 C C . LEU A 1 70 ? -6.483 -1.278 -3.631 1.00 95.19 70 LEU A C 1
ATOM 545 O O . LEU A 1 70 ? -6.748 -1.109 -2.449 1.00 95.19 70 LEU A O 1
ATOM 549 N N . ASN A 1 71 ? -6.372 -0.279 -4.501 1.00 95.62 71 ASN A N 1
ATOM 550 C CA . ASN A 1 71 ? -6.589 1.109 -4.128 1.00 95.62 71 ASN A CA 1
ATOM 551 C C . ASN A 1 71 ? -8.046 1.342 -3.716 1.00 95.62 71 ASN A C 1
ATOM 553 O O . ASN A 1 71 ? -8.297 2.049 -2.751 1.00 95.62 71 ASN A O 1
ATOM 557 N N . SER A 1 72 ? -9.006 0.752 -4.438 1.00 95.88 72 SER A N 1
ATOM 558 C CA . SER A 1 72 ? -10.424 0.839 -4.072 1.00 95.88 72 SER A CA 1
ATOM 559 C C . SER A 1 72 ? -10.698 0.186 -2.718 1.00 95.88 72 SER A C 1
ATOM 561 O O . SER A 1 72 ? -11.377 0.789 -1.894 1.00 95.88 72 SER A O 1
ATOM 563 N N . ASN A 1 73 ? -10.135 -0.999 -2.467 1.00 97.19 73 ASN A N 1
ATOM 564 C CA . ASN A 1 73 ? -10.269 -1.670 -1.178 1.00 97.19 73 ASN A CA 1
ATOM 565 C C . ASN A 1 73 ? -9.634 -0.835 -0.052 1.00 97.19 73 ASN A C 1
ATOM 567 O O . ASN A 1 73 ? -10.261 -0.629 0.979 1.00 97.19 73 ASN A O 1
ATOM 571 N N . ALA A 1 74 ? -8.423 -0.307 -0.261 1.00 97.19 74 ALA A N 1
ATOM 572 C CA . ALA A 1 74 ? -7.753 0.534 0.727 1.00 97.19 74 ALA A CA 1
ATOM 573 C C . ALA A 1 74 ? -8.530 1.812 1.035 1.00 97.19 74 ALA A C 1
ATOM 575 O O . ALA A 1 74 ? -8.696 2.139 2.202 1.00 97.19 74 ALA A O 1
ATOM 576 N N . SER A 1 75 ? -9.057 2.498 0.018 1.00 96.62 75 SER A N 1
ATOM 577 C CA . SER A 1 75 ? -9.911 3.668 0.230 1.00 96.62 75 SER A CA 1
ATOM 578 C C . SER A 1 75 ? -11.155 3.337 1.056 1.00 96.62 75 SER A C 1
ATOM 580 O O . SER A 1 75 ? -11.427 4.049 2.013 1.00 96.62 75 SER A O 1
ATOM 582 N N . ALA A 1 76 ? -11.856 2.242 0.754 1.00 97.12 76 ALA A N 1
ATOM 583 C CA . ALA A 1 76 ? -13.054 1.847 1.497 1.00 97.12 76 ALA A CA 1
ATOM 584 C C . ALA A 1 76 ? -12.748 1.472 2.961 1.00 97.12 76 ALA A C 1
ATOM 586 O O . ALA A 1 76 ? -13.442 1.911 3.874 1.00 97.12 76 ALA A O 1
ATOM 587 N N . VAL A 1 77 ? -11.672 0.716 3.203 1.00 97.75 77 VAL A N 1
ATOM 588 C CA . VAL A 1 77 ? -11.224 0.384 4.566 1.00 97.75 77 VAL A CA 1
ATOM 589 C C . VAL A 1 77 ? -10.776 1.634 5.326 1.00 97.75 77 VAL A C 1
ATOM 591 O O . VAL A 1 77 ? -11.063 1.770 6.511 1.00 97.75 77 VAL A O 1
ATOM 594 N N . VAL A 1 78 ? -10.084 2.563 4.663 1.00 97.81 78 VAL A N 1
ATOM 595 C CA . VAL A 1 78 ? -9.668 3.828 5.278 1.00 97.81 78 VAL A CA 1
ATOM 596 C C . VAL A 1 78 ? -10.873 4.680 5.645 1.00 97.81 78 VAL A C 1
ATOM 598 O O . VAL A 1 78 ? -10.892 5.215 6.744 1.00 97.81 78 VAL A O 1
ATOM 601 N N . GLU A 1 79 ? -11.867 4.811 4.766 1.00 96.75 79 GLU A N 1
ATOM 602 C CA . GLU A 1 79 ? -13.102 5.546 5.063 1.00 96.75 79 GLU A CA 1
ATOM 603 C C . GLU A 1 79 ? -13.814 4.953 6.283 1.00 96.75 79 GLU A C 1
ATOM 605 O O . GLU A 1 79 ? -14.192 5.697 7.187 1.00 96.75 79 GLU A O 1
ATOM 610 N N . TYR A 1 80 ? -13.897 3.621 6.352 1.00 97.25 80 TYR A N 1
ATOM 611 C CA . TYR A 1 80 ? -14.422 2.901 7.509 1.00 97.25 80 TYR A CA 1
ATOM 612 C C . TYR A 1 80 ? -13.626 3.207 8.787 1.00 97.25 80 TYR A C 1
ATOM 614 O O . TYR A 1 80 ? -14.169 3.739 9.746 1.00 97.25 80 TYR A O 1
ATOM 622 N N . LEU A 1 81 ? -12.317 2.951 8.817 1.00 97.56 81 LEU A N 1
ATOM 623 C CA . LEU A 1 81 ? -11.501 3.180 10.019 1.00 97.56 81 LEU A CA 1
ATOM 624 C C . LEU A 1 81 ? -11.440 4.659 10.416 1.00 97.56 81 LEU A C 1
ATOM 626 O O . LEU A 1 81 ? -11.312 4.983 11.595 1.00 97.56 81 LEU A O 1
ATOM 630 N N . HIS A 1 82 ? -11.537 5.568 9.447 1.00 97.12 82 HIS A N 1
ATOM 631 C CA . HIS A 1 82 ? -11.554 6.996 9.714 1.00 97.12 82 HIS A CA 1
ATOM 632 C C . HIS A 1 82 ? -12.828 7.420 10.447 1.00 97.12 82 HIS A C 1
ATOM 634 O O . HIS A 1 82 ? -12.733 8.299 11.300 1.00 97.12 82 HIS A O 1
ATOM 640 N N . SER A 1 83 ? -13.983 6.784 10.190 1.00 96.25 83 SER A N 1
ATOM 641 C CA . SER A 1 83 ? -15.201 7.052 10.966 1.00 96.25 83 SER A CA 1
ATOM 642 C C . SER A 1 83 ? -15.072 6.585 12.415 1.00 96.25 83 SER A C 1
ATOM 644 O O . SER A 1 83 ? -15.499 7.304 13.311 1.00 96.25 83 SER A O 1
ATOM 646 N N . TRP A 1 84 ? -14.428 5.437 12.656 1.00 96.81 84 TRP A N 1
ATOM 647 C CA . TRP A 1 84 ? -14.116 4.972 14.015 1.00 96.81 84 TRP A CA 1
ATOM 648 C C . TRP A 1 84 ? -13.164 5.922 14.737 1.00 96.81 84 TRP A C 1
ATOM 650 O O . TRP A 1 84 ? -13.397 6.250 15.892 1.00 96.81 84 TRP A O 1
ATOM 660 N N . ALA A 1 85 ? -12.165 6.463 14.036 1.00 96.06 85 ALA A N 1
ATOM 661 C CA . ALA A 1 85 ? -11.243 7.441 14.609 1.00 96.06 85 ALA A CA 1
ATOM 662 C C . ALA A 1 85 ? -11.895 8.779 15.015 1.00 96.06 85 ALA A C 1
ATOM 664 O O . ALA A 1 85 ? -11.262 9.577 15.703 1.00 96.06 85 ALA A O 1
ATOM 665 N N . GLN A 1 86 ? -13.130 9.058 14.576 1.00 94.44 86 GLN A N 1
ATOM 666 C CA . GLN A 1 86 ? -13.897 10.218 15.047 1.00 94.44 86 GLN A CA 1
ATOM 667 C C . GLN A 1 86 ? -14.686 9.931 16.335 1.00 94.44 86 GLN A C 1
ATOM 669 O O . GLN A 1 86 ? -15.159 10.872 16.973 1.00 94.44 86 GLN A O 1
ATOM 674 N N . ASP A 1 87 ? -14.844 8.663 16.723 1.00 94.56 87 ASP A N 1
ATOM 675 C CA . ASP A 1 87 ? -15.507 8.271 17.965 1.00 94.56 87 ASP A CA 1
ATOM 676 C C . ASP A 1 87 ? -14.493 8.222 19.116 1.00 94.56 87 ASP A C 1
ATOM 678 O O . ASP A 1 87 ? -13.532 7.455 19.097 1.00 94.56 87 ASP A O 1
ATOM 682 N N . LEU A 1 88 ? -14.734 9.015 20.164 1.00 89.56 88 LEU A N 1
ATOM 683 C CA . LEU A 1 88 ? -13.889 9.057 21.363 1.00 89.56 88 LEU A CA 1
ATOM 684 C C . LEU A 1 88 ? -13.851 7.717 22.117 1.00 89.56 88 LEU A C 1
ATOM 686 O O . LEU A 1 88 ? -12.884 7.435 22.837 1.00 89.56 88 LEU A O 1
ATOM 690 N N . ASN A 1 89 ? -14.883 6.888 21.954 1.00 91.88 89 ASN A N 1
ATOM 691 C CA . ASN A 1 89 ? -14.934 5.561 22.553 1.00 91.88 89 ASN A CA 1
ATOM 692 C C . ASN A 1 89 ? -14.067 4.557 21.790 1.00 91.88 89 ASN A C 1
ATOM 694 O O . ASN A 1 89 ? -13.546 3.634 22.416 1.00 91.88 89 ASN A O 1
ATOM 698 N N . SER A 1 90 ? -13.800 4.780 20.499 1.00 96.25 90 SER A N 1
ATOM 699 C CA . SER A 1 90 ? -12.967 3.872 19.713 1.00 96.25 90 SER A CA 1
ATOM 700 C C . SER A 1 90 ? -11.514 3.870 20.187 1.00 96.25 90 SER A C 1
ATOM 702 O O . SER A 1 90 ? -10.972 4.875 20.652 1.00 96.25 90 SER A O 1
ATOM 704 N N . SER A 1 91 ? -10.875 2.712 20.082 1.00 96.00 91 SER A N 1
ATOM 705 C CA . SER A 1 91 ? -9.446 2.493 20.281 1.00 96.00 91 SER A CA 1
ATOM 706 C C . SER A 1 91 ? -8.594 3.029 19.129 1.00 96.00 91 SER A C 1
ATOM 708 O O . SER A 1 91 ? -7.393 3.247 19.307 1.00 96.00 91 SER A O 1
ATOM 710 N N . VAL A 1 92 ? -9.188 3.234 17.948 1.00 97.06 92 VAL A N 1
ATOM 711 C CA . VAL A 1 92 ? -8.513 3.843 16.798 1.00 97.06 92 VAL A CA 1
ATOM 712 C C . VAL A 1 92 ? -8.443 5.344 17.030 1.00 97.06 92 VAL A C 1
ATOM 714 O O . VAL A 1 92 ? -9.463 6.017 17.066 1.00 97.06 92 VAL A O 1
ATOM 717 N N . SER A 1 93 ? -7.238 5.890 17.165 1.00 95.56 93 SER A N 1
ATOM 718 C CA . SER A 1 93 ? -7.044 7.320 17.423 1.00 95.56 93 SER A CA 1
ATOM 719 C C . SER A 1 93 ? -6.787 8.113 16.145 1.00 95.56 93 SER A C 1
ATOM 721 O O . SER A 1 93 ? -7.174 9.277 16.043 1.00 95.56 93 SER A O 1
ATOM 723 N N . GLN A 1 94 ? -6.137 7.503 15.148 1.00 95.62 94 GLN A N 1
ATOM 724 C CA . GLN A 1 94 ? -5.821 8.182 13.895 1.00 95.62 94 GLN A CA 1
ATOM 725 C C . GLN A 1 94 ? -5.626 7.209 12.730 1.00 95.62 94 GLN A C 1
ATOM 727 O O . GLN A 1 94 ? -5.062 6.127 12.881 1.00 95.62 94 GLN A O 1
ATOM 732 N N . VAL A 1 95 ? -6.024 7.641 11.529 1.00 96.75 95 VAL A N 1
ATOM 733 C CA . VAL A 1 95 ? -5.731 6.954 10.263 1.00 96.75 95 VAL A CA 1
ATOM 734 C C . VAL A 1 95 ? -4.816 7.831 9.415 1.00 96.75 95 VAL A C 1
ATOM 736 O O . VAL A 1 95 ? -5.087 9.010 9.203 1.00 96.75 95 VAL A O 1
ATOM 739 N N . TYR A 1 96 ? -3.733 7.242 8.916 1.00 95.88 96 TYR A N 1
ATOM 740 C CA . TYR A 1 96 ? -2.730 7.881 8.075 1.00 95.88 96 TYR A CA 1
ATOM 741 C C . TYR A 1 96 ? -2.861 7.371 6.646 1.00 95.88 96 TYR A C 1
ATOM 743 O O . TYR A 1 96 ? -2.316 6.324 6.283 1.00 95.88 96 TYR A O 1
ATOM 751 N N . TYR A 1 97 ? -3.562 8.139 5.819 1.00 96.94 97 TYR A N 1
ATOM 752 C CA . TYR A 1 97 ? -3.709 7.845 4.399 1.00 96.94 97 TYR A CA 1
ATOM 753 C C . TYR A 1 97 ? -3.904 9.135 3.597 1.00 96.94 97 TYR A C 1
ATOM 755 O O . TYR A 1 97 ? -4.562 10.060 4.084 1.00 96.94 97 TYR A O 1
ATOM 763 N N . PRO A 1 98 ? -3.362 9.242 2.367 1.00 96.56 98 PRO A N 1
ATOM 764 C CA . PRO A 1 98 ? -3.335 10.515 1.659 1.00 96.56 98 PRO A CA 1
ATOM 765 C C . PRO A 1 98 ? -4.690 11.168 1.388 1.00 96.56 98 PRO A C 1
ATOM 767 O O . PRO A 1 98 ? -4.684 12.358 1.116 1.00 96.56 98 PRO A O 1
ATOM 770 N N . SER A 1 99 ? -5.815 10.442 1.424 1.00 95.31 99 SER A N 1
ATOM 771 C CA . SER A 1 99 ? -7.146 11.025 1.187 1.00 95.31 99 SER A CA 1
ATOM 772 C C . SER A 1 99 ? -7.828 11.604 2.428 1.00 95.31 99 SER A C 1
ATOM 774 O O . SER A 1 99 ? -8.772 12.371 2.268 1.00 95.31 99 SER A O 1
ATOM 776 N N . VAL A 1 100 ? -7.392 11.222 3.634 1.00 95.44 100 VAL A N 1
ATOM 777 C CA . VAL A 1 100 ? -7.979 11.670 4.917 1.00 95.44 100 VAL A CA 1
ATOM 778 C C . VAL A 1 100 ? -7.028 12.565 5.714 1.00 95.44 100 VAL A C 1
ATOM 780 O O . VAL A 1 100 ? -7.421 13.191 6.692 1.00 95.44 100 VAL A O 1
ATOM 783 N N . ASN A 1 101 ? -5.766 12.664 5.289 1.00 92.94 101 ASN A N 1
ATOM 784 C CA . ASN A 1 101 ? -4.780 13.513 5.944 1.00 92.94 101 ASN A CA 1
ATOM 785 C C . ASN A 1 101 ? -5.004 15.003 5.611 1.00 92.94 101 ASN A C 1
ATOM 787 O O . ASN A 1 101 ? -5.287 15.334 4.455 1.00 92.94 101 ASN A O 1
ATOM 791 N N . PRO A 1 102 ? -4.730 15.938 6.544 1.00 93.38 102 PRO A N 1
ATOM 792 C CA . PRO A 1 102 ? -4.811 17.381 6.277 1.00 93.38 102 PRO A CA 1
ATOM 793 C C . PRO A 1 102 ? -3.930 17.855 5.110 1.00 93.38 102 PRO A C 1
ATOM 795 O O . PRO A 1 102 ? -4.232 18.838 4.443 1.00 93.38 102 PRO A O 1
ATOM 798 N N . SER A 1 103 ? -2.839 17.137 4.827 1.00 94.19 103 SER A N 1
ATOM 799 C CA . SER A 1 103 ? -1.907 17.422 3.731 1.00 94.19 103 SER A CA 1
ATOM 800 C C . SER A 1 103 ? -2.308 16.800 2.383 1.00 94.19 103 SER A C 1
ATOM 802 O O . SER A 1 103 ? -1.475 16.733 1.477 1.00 94.19 103 SER A O 1
ATOM 804 N N . THR A 1 104 ? -3.564 16.364 2.223 1.00 95.31 104 THR A N 1
ATOM 805 C CA . THR A 1 104 ? -4.101 15.732 1.000 1.00 95.31 104 THR A CA 1
ATOM 806 C C . THR A 1 104 ? -3.736 16.496 -0.278 1.00 95.31 104 THR A C 1
ATOM 808 O O . THR A 1 104 ? -3.329 15.896 -1.276 1.00 95.31 104 THR A O 1
ATOM 811 N N . ASP A 1 105 ? -3.819 17.828 -0.259 1.00 95.75 105 ASP A N 1
ATOM 812 C CA . ASP A 1 105 ? -3.551 18.646 -1.446 1.00 95.75 105 ASP A CA 1
ATOM 813 C C . ASP A 1 105 ? -2.090 18.577 -1.907 1.00 95.75 105 ASP A C 1
ATOM 815 O O . ASP A 1 105 ? -1.817 18.658 -3.107 1.00 95.75 105 ASP A O 1
ATOM 819 N N . ASN A 1 106 ? -1.144 18.340 -0.991 1.00 95.00 106 ASN A N 1
ATOM 820 C CA . ASN A 1 106 ? 0.254 18.115 -1.356 1.00 95.00 106 ASN A CA 1
ATOM 821 C C . ASN A 1 106 ? 0.409 16.822 -2.159 1.00 95.00 106 ASN A C 1
ATOM 823 O O . ASN A 1 106 ? 1.173 16.798 -3.119 1.00 95.00 106 ASN A O 1
ATOM 827 N N . TYR A 1 107 ? -0.338 15.770 -1.811 1.00 94.94 107 TYR A N 1
ATOM 828 C CA . TYR A 1 107 ? -0.329 14.517 -2.563 1.00 94.94 107 TYR A CA 1
ATOM 829 C C . TYR A 1 107 ? -0.986 14.692 -3.938 1.00 94.94 107 TYR A C 1
ATOM 831 O O . TYR A 1 107 ? -0.407 14.312 -4.956 1.00 94.94 107 TYR A O 1
ATOM 839 N N . ARG A 1 108 ? -2.166 15.329 -3.989 1.00 94.88 108 ARG A N 1
ATOM 840 C CA . ARG A 1 108 ? -2.943 15.524 -5.228 1.00 94.88 108 ARG A CA 1
ATOM 841 C C . ARG A 1 108 ? -2.170 16.256 -6.323 1.00 94.88 108 ARG A C 1
ATOM 843 O O . ARG A 1 108 ? -2.310 15.908 -7.492 1.00 94.88 108 ARG A O 1
ATOM 850 N N . ARG A 1 109 ? -1.307 17.209 -5.953 1.00 94.25 109 ARG A N 1
ATOM 851 C CA . ARG A 1 109 ? -0.439 17.953 -6.888 1.00 94.25 109 ARG A CA 1
ATOM 852 C C . ARG A 1 109 ? 0.518 17.073 -7.695 1.00 94.25 109 ARG A C 1
ATOM 854 O O . ARG A 1 109 ? 0.918 17.477 -8.782 1.00 94.25 109 ARG A O 1
ATOM 861 N N . PHE A 1 110 ? 0.890 15.901 -7.179 1.00 92.06 110 PHE A N 1
ATOM 862 C CA . PHE A 1 110 ? 1.856 14.994 -7.812 1.00 92.06 110 PHE A CA 1
ATOM 863 C C . PHE A 1 110 ? 1.236 13.675 -8.278 1.00 92.06 110 PHE A C 1
ATOM 865 O O . PHE A 1 110 ? 1.960 12.769 -8.692 1.00 92.06 110 PHE A O 1
ATOM 872 N N . MET A 1 111 ? -0.091 13.546 -8.224 1.00 93.12 111 MET A N 1
ATOM 873 C CA . MET A 1 111 ? -0.756 12.358 -8.740 1.00 93.12 111 MET A CA 1
ATOM 874 C C . MET A 1 111 ? -0.576 12.257 -10.255 1.00 93.12 111 MET A C 1
ATOM 876 O O . MET A 1 111 ? -0.613 13.252 -10.980 1.00 93.12 111 MET A O 1
ATOM 880 N N . HIS A 1 112 ? -0.422 11.027 -10.738 1.00 89.75 112 HIS A N 1
ATOM 881 C CA . HIS A 1 112 ? -0.400 10.768 -12.171 1.00 89.75 112 HIS A CA 1
ATOM 882 C C . HIS A 1 112 ? -1.703 11.247 -12.820 1.00 89.75 112 HIS A C 1
ATOM 884 O O . HIS A 1 112 ? -2.773 10.994 -12.262 1.00 89.75 112 HIS A O 1
ATOM 890 N N . PRO A 1 113 ? -1.639 11.905 -13.991 1.00 91.88 113 PRO A N 1
ATOM 891 C CA . PRO A 1 113 ? -2.835 12.314 -14.707 1.00 91.88 113 PRO A CA 1
ATOM 892 C C . PRO A 1 113 ? -3.653 11.091 -15.130 1.00 91.88 113 PRO A C 1
ATOM 894 O O . PRO A 1 113 ? -3.120 10.000 -15.340 1.00 91.88 113 PRO A O 1
ATOM 897 N N . LYS A 1 114 ? -4.965 11.284 -15.268 1.00 93.56 114 LYS A N 1
ATOM 898 C CA . LYS A 1 114 ? -5.872 10.253 -15.776 1.00 93.56 114 LYS A CA 1
ATOM 899 C C . LYS A 1 114 ? -5.529 9.910 -17.230 1.00 93.56 114 LYS A C 1
ATOM 901 O O . LYS A 1 114 ? -5.343 10.810 -18.046 1.00 93.56 114 LYS A O 1
ATOM 906 N N . THR A 1 115 ? -5.523 8.623 -17.551 1.00 91.62 115 THR A N 1
ATOM 907 C CA . THR A 1 115 ? -5.419 8.080 -18.914 1.00 91.62 115 THR A CA 1
ATOM 908 C C . THR A 1 115 ? -6.637 7.193 -19.208 1.00 91.62 115 THR A C 1
ATOM 910 O O . THR A 1 115 ? -7.560 7.097 -18.394 1.00 91.62 115 THR A O 1
ATOM 913 N N . SER A 1 116 ? -6.683 6.560 -20.382 1.00 91.62 116 SER A N 1
ATOM 914 C CA . SER A 1 116 ? -7.744 5.606 -20.736 1.00 91.62 116 SER A CA 1
ATOM 915 C C . SER A 1 116 ? -7.742 4.349 -19.855 1.00 91.62 116 SER A C 1
ATOM 917 O O . SER A 1 116 ? -8.798 3.774 -19.610 1.00 91.62 116 SER A O 1
ATOM 919 N N . ASP A 1 117 ? -6.574 3.938 -19.366 1.00 86.56 117 ASP A N 1
ATOM 920 C CA . ASP A 1 117 ? -6.328 2.709 -18.607 1.00 86.56 117 ASP A CA 1
ATOM 921 C C . ASP A 1 117 ? -5.963 2.946 -17.129 1.00 86.56 117 ASP A C 1
ATOM 923 O O . ASP A 1 117 ? -5.864 1.994 -16.351 1.00 86.56 117 ASP A O 1
ATOM 927 N N . PHE A 1 118 ? -5.793 4.205 -16.714 1.00 88.62 118 PHE A N 1
ATOM 928 C CA . PHE A 1 118 ? -5.387 4.565 -15.360 1.00 88.62 118 PHE A CA 1
ATOM 929 C C . PHE A 1 118 ? -6.168 5.765 -14.815 1.00 88.62 118 PHE A C 1
ATOM 931 O O . PHE A 1 118 ? -6.325 6.803 -15.459 1.00 88.62 118 PHE A O 1
ATOM 938 N N . ALA A 1 119 ? -6.612 5.639 -13.564 1.00 91.69 119 ALA A N 1
ATOM 939 C CA . ALA A 1 119 ? -7.170 6.737 -12.788 1.00 91.69 119 ALA A CA 1
ATOM 940 C C . ALA A 1 119 ? -6.240 7.060 -11.605 1.00 91.69 119 ALA A C 1
ATOM 942 O O . ALA A 1 119 ? -5.771 6.123 -10.951 1.00 91.69 119 ALA A O 1
ATOM 943 N N . PRO A 1 120 ? -6.01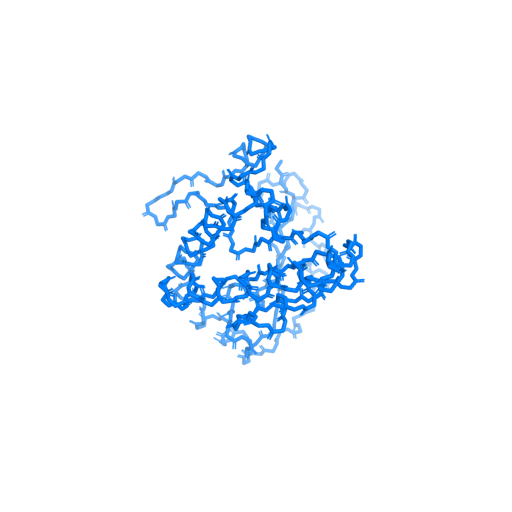8 8.351 -11.293 1.00 93.00 120 PRO A N 1
ATOM 944 C CA . PRO A 1 120 ? -5.249 8.760 -10.124 1.00 93.00 120 PRO A CA 1
ATOM 945 C C . PRO A 1 120 ? -5.856 8.188 -8.836 1.00 93.0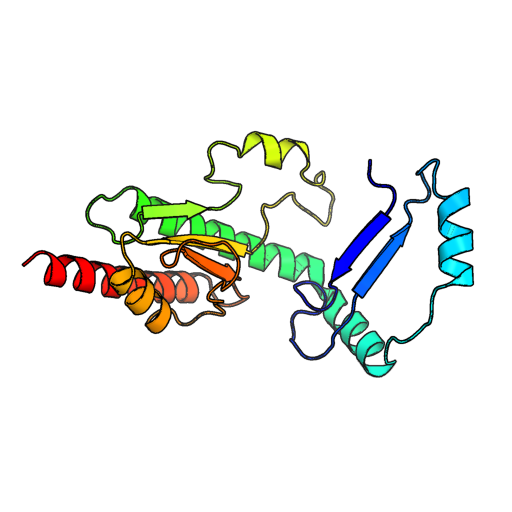0 120 PRO A C 1
ATOM 947 O O . PRO A 1 120 ? -7.060 8.313 -8.611 1.00 93.00 120 PRO A O 1
ATOM 950 N N . ARG A 1 121 ? -5.032 7.563 -7.987 1.00 93.50 121 ARG A N 1
ATOM 951 C CA . ARG A 1 121 ? -5.429 6.934 -6.712 1.00 93.50 121 ARG A CA 1
ATOM 952 C C . ARG A 1 121 ? -4.325 7.104 -5.652 1.00 93.50 121 ARG A C 1
ATOM 954 O O . ARG A 1 121 ? -3.245 7.588 -5.982 1.00 93.50 121 ARG A O 1
ATOM 961 N N . TYR A 1 122 ? -4.596 6.738 -4.397 1.00 95.00 122 TYR A N 1
ATOM 962 C CA . TYR A 1 122 ? -3.762 7.089 -3.232 1.00 95.00 122 TYR A CA 1
ATOM 963 C C . TYR A 1 122 ? -2.828 5.972 -2.723 1.00 95.00 122 TYR A C 1
ATOM 965 O O . TYR A 1 122 ? -2.083 6.170 -1.766 1.00 95.00 122 TYR A O 1
ATOM 973 N N . GLY A 1 123 ? -2.826 4.813 -3.377 1.00 93.81 123 GLY A N 1
ATOM 974 C CA . GLY A 1 123 ? -2.083 3.623 -2.973 1.00 93.81 123 GLY A CA 1
ATOM 975 C C . GLY A 1 123 ? -2.971 2.578 -2.298 1.00 93.81 123 GLY A C 1
ATOM 976 O O . GLY A 1 123 ? -4.189 2.693 -2.258 1.00 93.81 123 GLY A O 1
ATOM 977 N N . TYR A 1 124 ? -2.347 1.512 -1.804 1.00 94.75 124 TYR A N 1
ATOM 978 C CA . TYR A 1 124 ? -3.035 0.405 -1.122 1.00 94.75 124 TYR A CA 1
ATOM 979 C C . TYR A 1 124 ? -2.498 0.138 0.288 1.00 94.75 124 TYR A C 1
ATOM 981 O O . TYR A 1 124 ? -2.854 -0.853 0.926 1.00 94.75 124 TYR A O 1
ATOM 989 N N . VAL A 1 125 ? -1.600 1.010 0.743 1.00 94.06 125 VAL A N 1
ATOM 990 C CA . VAL A 1 125 ? -0.952 0.941 2.045 1.00 94.06 125 VAL A CA 1
ATOM 991 C C . VAL A 1 125 ? -1.400 2.152 2.841 1.00 94.06 125 VAL A C 1
ATOM 993 O O . VAL A 1 125 ? -1.375 3.272 2.330 1.00 94.06 125 VAL A O 1
ATOM 996 N N . PHE A 1 126 ? -1.788 1.922 4.085 1.00 95.56 126 PHE A N 1
ATOM 997 C CA . PHE A 1 126 ? -2.090 2.965 5.054 1.00 95.56 126 PHE A CA 1
ATOM 998 C C . PHE A 1 126 ? -1.546 2.552 6.421 1.00 95.56 126 PHE A C 1
ATOM 1000 O O . PHE A 1 126 ? -1.142 1.402 6.617 1.00 95.56 126 PHE A O 1
ATOM 1007 N N . SER A 1 127 ? -1.532 3.491 7.359 1.00 95.00 127 SER A N 1
ATOM 1008 C CA . SER A 1 127 ? -1.225 3.189 8.755 1.00 95.00 127 SER A CA 1
ATOM 1009 C C . SER A 1 127 ? -2.362 3.642 9.658 1.00 95.00 127 SER A C 1
ATOM 1011 O O . SER A 1 127 ? -3.061 4.599 9.337 1.00 95.00 127 SER A O 1
ATOM 1013 N N . ILE A 1 128 ? -2.516 2.991 10.803 1.00 95.25 128 ILE A N 1
ATOM 1014 C CA . ILE A 1 128 ? -3.402 3.435 11.886 1.00 95.25 128 ILE A CA 1
ATOM 1015 C C . ILE A 1 128 ? -2.608 3.599 13.168 1.00 95.25 128 ILE A C 1
ATOM 1017 O O . ILE A 1 128 ? -1.602 2.917 13.349 1.00 95.25 128 ILE A O 1
ATOM 1021 N N . GLU A 1 129 ? -3.063 4.479 14.045 1.00 94.88 129 GLU A N 1
ATOM 1022 C CA . GLU A 1 129 ? -2.587 4.610 15.419 1.00 94.88 129 GLU A CA 1
ATOM 1023 C C . GLU A 1 129 ? -3.729 4.265 16.368 1.00 94.88 129 GLU A C 1
ATOM 1025 O O . GLU A 1 129 ? -4.881 4.641 16.135 1.00 94.88 129 GLU A O 1
ATOM 1030 N N . LEU A 1 130 ? -3.397 3.493 17.398 1.00 95.06 130 LEU A N 1
ATOM 1031 C CA . LEU A 1 130 ? -4.300 3.122 18.477 1.00 95.06 130 LEU A CA 1
ATOM 1032 C C . LEU A 1 130 ? -3.974 3.958 19.723 1.00 95.06 130 LEU A C 1
ATOM 1034 O O . LEU A 1 130 ? -2.928 4.608 19.786 1.00 95.06 130 LEU A O 1
ATOM 1038 N N . ASN A 1 131 ? -4.871 3.984 20.706 1.00 93.56 131 ASN A N 1
ATOM 1039 C CA . ASN A 1 131 ? -4.680 4.783 21.922 1.00 93.56 131 ASN A CA 1
ATOM 1040 C C . ASN A 1 131 ? -3.486 4.333 22.775 1.00 93.56 131 ASN A C 1
ATOM 1042 O O . ASN A 1 131 ? -2.834 5.172 23.399 1.00 93.56 131 ASN A O 1
ATOM 1046 N N . ASP A 1 132 ? -3.215 3.030 22.823 1.00 92.38 132 ASP A N 1
ATOM 1047 C CA . ASP A 1 132 ? -2.195 2.451 23.686 1.00 92.38 132 ASP A CA 1
ATOM 1048 C C . ASP A 1 132 ? -1.630 1.133 23.122 1.00 92.38 132 ASP A C 1
ATOM 1050 O O . ASP A 1 132 ? -1.998 0.663 22.043 1.00 92.38 132 ASP A O 1
ATOM 1054 N N . LEU A 1 133 ? -0.653 0.561 23.829 1.00 91.69 133 LEU A N 1
ATOM 1055 C CA . LEU A 1 133 ? 0.041 -0.645 23.383 1.00 91.69 133 LEU A CA 1
ATOM 1056 C C . LEU A 1 133 ? -0.839 -1.900 23.451 1.00 91.69 133 LEU A C 1
ATOM 1058 O O . LEU A 1 133 ? -0.703 -2.776 22.597 1.00 91.69 133 LEU A O 1
ATOM 1062 N N . GLU A 1 134 ? -1.714 -2.007 24.451 1.00 92.75 134 GLU A N 1
ATOM 1063 C CA . GLU A 1 134 ? -2.565 -3.184 24.610 1.00 92.75 134 GLU A CA 1
ATOM 1064 C C . GLU A 1 134 ? -3.658 -3.188 23.542 1.00 92.75 134 GLU A C 1
ATOM 1066 O O . GLU A 1 134 ? -3.841 -4.197 22.862 1.00 92.75 134 GLU A O 1
ATOM 1071 N N . THR A 1 135 ? -4.293 -2.042 23.283 1.00 94.50 135 THR A N 1
ATOM 1072 C CA . THR A 1 135 ? -5.254 -1.904 22.178 1.00 94.50 135 THR A CA 1
ATOM 1073 C C . THR A 1 135 ? -4.606 -2.179 20.819 1.00 94.50 135 THR A C 1
ATOM 1075 O O . THR A 1 135 ? -5.159 -2.944 20.026 1.00 94.50 135 THR A O 1
ATOM 1078 N N . ALA A 1 136 ? -3.392 -1.672 20.566 1.00 93.44 136 ALA A N 1
ATOM 1079 C CA . ALA A 1 136 ? -2.627 -1.997 19.357 1.00 93.44 136 ALA A CA 1
ATOM 1080 C C . ALA A 1 136 ? -2.338 -3.501 19.224 1.00 93.44 136 ALA A C 1
ATOM 1082 O O . ALA A 1 136 ? -2.499 -4.078 18.146 1.00 93.44 136 ALA A O 1
ATOM 1083 N N . ARG A 1 137 ? -1.940 -4.159 20.316 1.00 92.25 137 ARG A N 1
ATOM 1084 C CA . ARG A 1 137 ? -1.665 -5.600 20.344 1.00 92.25 137 ARG A CA 1
ATOM 1085 C C . ARG A 1 137 ? -2.926 -6.423 20.084 1.00 92.25 137 ARG A C 1
ATOM 1087 O O . ARG A 1 137 ? -2.885 -7.352 19.275 1.00 92.25 137 ARG A O 1
ATOM 1094 N N . VAL A 1 138 ? -4.030 -6.096 20.753 1.00 95.06 138 VAL A N 1
ATOM 1095 C CA . VAL A 1 138 ? -5.318 -6.786 20.596 1.00 95.06 138 VAL A CA 1
ATOM 1096 C C . VAL A 1 138 ? -5.841 -6.610 19.175 1.00 95.06 138 VAL A C 1
ATOM 1098 O O . VAL A 1 138 ? -6.170 -7.611 18.535 1.00 95.06 138 VAL A O 1
ATOM 1101 N N . PHE A 1 139 ? -5.824 -5.387 18.642 1.00 95.38 139 PHE A N 1
ATOM 1102 C CA . PHE A 1 139 ? -6.176 -5.121 17.249 1.00 95.38 139 PHE A CA 1
ATOM 1103 C C . PHE A 1 139 ? -5.317 -5.962 16.294 1.00 95.38 139 PHE A C 1
ATOM 1105 O O . PHE A 1 139 ? -5.839 -6.691 15.449 1.00 95.38 139 PHE A O 1
ATOM 1112 N N . TYR A 1 140 ? -3.988 -5.919 16.454 1.00 92.25 140 TYR A N 1
ATOM 1113 C CA . TYR A 1 140 ? -3.060 -6.645 15.587 1.00 92.25 140 TYR A CA 1
ATOM 1114 C C . TYR A 1 140 ? -3.328 -8.151 15.593 1.00 92.25 140 TYR A C 1
ATOM 1116 O O . TYR A 1 140 ? -3.308 -8.778 14.536 1.00 92.25 140 TYR A O 1
ATOM 1124 N N . ASN A 1 141 ? -3.589 -8.743 16.758 1.00 93.12 141 ASN A N 1
ATOM 1125 C CA . ASN A 1 141 ? -3.818 -10.181 16.881 1.00 93.12 141 ASN A CA 1
ATOM 1126 C C . ASN A 1 141 ? -5.155 -10.629 16.274 1.00 93.12 141 ASN A C 1
ATOM 1128 O O . ASN A 1 141 ? -5.214 -11.736 15.744 1.00 93.12 141 ASN A O 1
ATOM 1132 N N . ASN A 1 142 ? -6.185 -9.779 16.307 1.00 94.62 142 ASN A N 1
ATOM 1133 C CA . ASN A 1 142 ? -7.517 -10.100 15.780 1.00 94.62 142 ASN A CA 1
ATOM 1134 C C . ASN A 1 142 ? -7.694 -9.757 14.292 1.00 94.62 142 ASN A C 1
ATOM 1136 O O . ASN A 1 142 ? -8.594 -10.288 13.653 1.00 94.62 142 ASN A O 1
ATOM 1140 N N . LEU A 1 143 ? -6.838 -8.911 13.711 1.00 92.88 143 LEU A N 1
ATOM 1141 C CA . LEU A 1 143 ? -6.956 -8.534 12.302 1.00 92.88 143 LEU A CA 1
ATOM 1142 C C . LEU A 1 143 ? -6.457 -9.641 11.357 1.00 92.88 143 LEU A C 1
ATOM 1144 O O . LEU A 1 143 ? -5.252 -9.895 11.280 1.00 92.88 143 LEU A O 1
ATOM 1148 N N . ASN A 1 144 ? -7.334 -10.244 10.558 1.00 87.12 144 ASN A N 1
ATOM 1149 C CA . ASN A 1 144 ? -6.979 -11.327 9.633 1.00 87.12 144 ASN A CA 1
ATOM 1150 C C . ASN A 1 144 ? -6.554 -10.845 8.227 1.00 87.12 144 ASN A C 1
ATOM 1152 O O . ASN A 1 144 ? -7.039 -11.322 7.208 1.00 87.12 144 ASN A O 1
ATOM 1156 N N . VAL A 1 145 ? -5.609 -9.904 8.154 1.00 83.94 145 VAL A N 1
ATOM 1157 C CA . VAL A 1 145 ? -5.061 -9.415 6.872 1.00 83.94 145 VAL A CA 1
ATOM 1158 C C . VAL A 1 145 ? -3.534 -9.401 6.878 1.00 83.94 145 VAL A C 1
ATOM 1160 O O . VAL A 1 145 ? -2.892 -9.495 7.929 1.00 83.94 145 VAL A O 1
ATOM 1163 N N . HIS A 1 146 ? -2.927 -9.233 5.699 1.00 74.75 146 HIS A N 1
ATOM 1164 C CA . HIS A 1 146 ? -1.491 -8.983 5.594 1.00 74.75 146 HIS A CA 1
ATOM 1165 C C . HIS A 1 146 ? -1.112 -7.663 6.287 1.00 74.75 146 HIS A C 1
ATOM 1167 O O . HIS A 1 146 ? -1.350 -6.561 5.787 1.00 74.75 146 HIS A O 1
ATOM 1173 N N . LYS A 1 147 ? -0.479 -7.802 7.449 1.00 76.88 147 LYS A N 1
ATOM 1174 C CA . LYS A 1 147 ? -0.090 -6.723 8.357 1.00 76.88 147 LYS A CA 1
ATOM 1175 C C . LYS A 1 147 ? 1.401 -6.806 8.655 1.00 76.88 147 LYS A C 1
ATOM 1177 O O . LYS A 1 147 ? 1.976 -7.894 8.688 1.00 76.88 147 LYS A O 1
ATOM 1182 N N . SER A 1 148 ? 2.028 -5.659 8.874 1.00 66.19 148 SER A N 1
ATOM 1183 C CA . SER A 1 148 ? 3.408 -5.592 9.349 1.00 66.19 148 SER A CA 1
ATOM 1184 C C . SER A 1 148 ? 3.482 -4.694 10.573 1.00 66.19 148 SER A C 1
ATOM 1186 O O . SER A 1 148 ? 3.076 -3.533 10.517 1.00 66.19 148 SER A O 1
ATOM 1188 N N . ALA A 1 149 ? 4.037 -5.216 11.666 1.00 57.22 149 ALA A N 1
ATOM 1189 C CA . ALA A 1 149 ? 4.501 -4.385 12.766 1.00 57.22 149 ALA A CA 1
ATOM 1190 C C . ALA A 1 149 ? 5.778 -3.673 12.301 1.00 57.22 149 ALA A C 1
ATOM 1192 O O . ALA A 1 149 ? 6.807 -4.309 12.062 1.00 57.22 149 ALA A O 1
ATOM 1193 N N . THR A 1 150 ? 5.710 -2.364 12.079 1.00 54.12 150 THR A N 1
ATOM 1194 C CA . THR A 1 150 ? 6.882 -1.619 11.611 1.00 54.12 150 THR A CA 1
ATOM 1195 C C . THR A 1 150 ? 7.818 -1.396 12.794 1.00 54.12 150 THR A C 1
ATOM 1197 O O . THR A 1 150 ? 7.506 -0.629 13.696 1.00 54.12 150 THR A O 1
ATOM 1200 N N . GLN A 1 151 ? 8.972 -2.062 12.796 1.00 47.25 151 GLN A N 1
ATOM 1201 C CA . GLN A 1 151 ? 9.951 -1.972 13.888 1.00 47.25 151 GLN A CA 1
ATOM 1202 C C . GLN A 1 151 ? 10.875 -0.741 13.786 1.00 47.25 151 GLN A C 1
ATOM 1204 O O . GLN A 1 151 ? 11.638 -0.460 14.706 1.00 47.25 151 GLN A O 1
ATOM 1209 N N . PHE A 1 152 ? 10.801 0.025 12.691 1.00 40.94 152 PHE A N 1
ATOM 1210 C CA . PHE A 1 152 ? 11.664 1.184 12.451 1.00 40.94 152 PHE A CA 1
ATOM 1211 C C . PHE A 1 152 ? 10.878 2.499 12.483 1.00 40.94 152 PHE A C 1
ATOM 1213 O O . PHE A 1 152 ? 10.127 2.805 11.560 1.00 40.94 152 PHE A O 1
ATOM 1220 N N . GLY A 1 153 ? 11.091 3.291 13.539 1.00 50.59 153 GLY A N 1
ATOM 1221 C CA . GLY A 1 153 ? 10.729 4.713 13.603 1.00 50.59 153 GLY A CA 1
ATOM 1222 C C . GLY A 1 153 ? 9.249 5.054 13.807 1.00 50.59 153 GLY A C 1
ATOM 1223 O O . GLY A 1 153 ? 8.928 6.237 13.893 1.00 50.59 153 GLY A O 1
ATOM 1224 N N . LEU A 1 154 ? 8.355 4.065 13.901 1.00 58.16 154 LEU A N 1
ATOM 1225 C CA . LEU A 1 154 ? 6.948 4.287 14.244 1.00 58.16 154 LEU A CA 1
ATOM 1226 C C . LEU A 1 154 ? 6.732 4.121 15.754 1.00 58.16 154 LEU A C 1
ATOM 1228 O O . LEU A 1 154 ? 7.434 3.352 16.416 1.00 58.16 154 LEU A O 1
ATOM 1232 N N . LYS A 1 155 ? 5.754 4.845 16.308 1.00 70.88 155 LYS A N 1
ATOM 1233 C CA . LYS A 1 155 ? 5.308 4.637 17.693 1.00 70.88 155 LYS A CA 1
ATOM 1234 C C . LYS A 1 155 ? 4.834 3.189 17.846 1.00 70.88 155 LYS A C 1
ATOM 1236 O O . LYS A 1 155 ? 4.216 2.653 16.931 1.00 70.88 155 LYS A O 1
ATOM 1241 N N . LEU A 1 156 ? 5.040 2.589 19.020 1.00 79.38 156 LEU A N 1
ATOM 1242 C CA . LEU A 1 156 ? 4.600 1.214 19.322 1.00 79.38 156 LEU A CA 1
ATOM 1243 C C . LEU A 1 156 ? 3.092 0.976 19.092 1.00 79.38 156 LEU A C 1
ATOM 1245 O O . LEU A 1 156 ? 2.661 -0.161 18.949 1.00 79.38 156 LEU A O 1
ATOM 1249 N N . MET A 1 157 ? 2.308 2.053 19.047 1.00 88.56 157 MET A N 1
ATOM 1250 C CA . MET A 1 157 ? 0.856 2.057 18.865 1.00 88.56 157 MET A CA 1
ATOM 1251 C C . MET A 1 157 ? 0.430 2.136 17.390 1.00 88.56 157 MET A C 1
ATOM 1253 O O . MET A 1 157 ? -0.762 2.206 17.104 1.00 88.56 157 MET A O 1
ATOM 1257 N N . GLN A 1 158 ? 1.379 2.176 16.448 1.00 91.50 158 GLN A N 1
ATOM 1258 C CA . GLN A 1 158 ? 1.095 2.360 15.029 1.00 91.50 158 GLN A CA 1
ATOM 1259 C C . GLN A 1 158 ? 1.301 1.071 14.227 1.00 91.50 158 GLN A C 1
ATOM 1261 O O . GLN A 1 158 ? 2.346 0.424 14.305 1.00 91.50 158 GLN A O 1
ATOM 1266 N N . ILE A 1 159 ? 0.322 0.733 13.387 1.00 91.44 159 ILE A N 1
ATOM 1267 C CA . ILE A 1 159 ? 0.331 -0.472 12.551 1.00 91.44 159 ILE A CA 1
ATOM 1268 C C . ILE A 1 159 ? 0.256 -0.056 11.084 1.00 91.44 159 ILE A C 1
ATOM 1270 O O . ILE A 1 159 ? -0.628 0.711 10.704 1.00 91.44 159 ILE A O 1
ATOM 1274 N N . GLN A 1 160 ? 1.174 -0.569 10.256 1.00 93.06 160 GLN A N 1
ATOM 1275 C CA . GLN A 1 160 ? 1.121 -0.404 8.803 1.00 93.06 160 GLN A CA 1
ATOM 1276 C C . GLN A 1 160 ? 0.438 -1.612 8.163 1.00 93.06 160 GLN A C 1
ATOM 1278 O O . GLN A 1 160 ? 0.732 -2.770 8.476 1.00 93.06 160 GLN A O 1
ATOM 1283 N N . ILE A 1 161 ? -0.469 -1.325 7.237 1.00 93.69 161 ILE A N 1
ATOM 1284 C CA . ILE A 1 161 ? -1.396 -2.295 6.671 1.00 93.69 161 ILE A CA 1
ATOM 1285 C C . ILE A 1 161 ? -1.336 -2.207 5.152 1.00 93.69 161 ILE A C 1
ATOM 1287 O O . ILE A 1 161 ? -1.387 -1.122 4.576 1.00 93.69 161 ILE A O 1
ATOM 1291 N N . SER A 1 162 ? -1.228 -3.364 4.499 1.00 92.44 162 SER A N 1
ATOM 1292 C CA . SER A 1 162 ? -1.306 -3.490 3.044 1.00 92.44 162 SER A CA 1
ATOM 1293 C C . SER A 1 162 ? -2.579 -4.237 2.681 1.00 92.44 162 SER A C 1
ATOM 1295 O O . SER A 1 162 ? -2.662 -5.445 2.888 1.00 92.44 162 SER A O 1
ATOM 1297 N N . VAL A 1 163 ? -3.562 -3.533 2.122 1.00 92.38 163 VAL A N 1
ATOM 1298 C CA . VAL A 1 163 ? -4.857 -4.147 1.802 1.00 92.38 163 VAL A CA 1
ATOM 1299 C C . VAL A 1 163 ? -4.721 -5.125 0.648 1.00 92.38 163 VAL A C 1
ATOM 1301 O O . VAL A 1 163 ? -3.985 -4.882 -0.317 1.00 92.38 163 VAL A O 1
ATOM 1304 N N . GLY A 1 164 ? -5.415 -6.254 0.763 1.00 91.69 164 GLY A N 1
ATOM 1305 C CA . GLY A 1 164 ? -5.340 -7.325 -0.204 1.00 91.69 164 GLY A CA 1
ATOM 1306 C C . GLY A 1 164 ? -6.367 -7.221 -1.346 1.00 91.69 164 GLY A C 1
ATOM 1307 O O . GLY A 1 164 ? -6.917 -6.157 -1.644 1.00 91.69 164 GLY A O 1
ATOM 1308 N N . LEU A 1 165 ? -6.527 -8.329 -2.075 1.00 93.00 165 LEU A N 1
ATOM 1309 C CA . LEU A 1 165 ? -7.457 -8.463 -3.212 1.00 93.00 165 LEU A CA 1
ATOM 1310 C C . LEU A 1 165 ? -8.768 -9.160 -2.821 1.00 93.00 165 LEU A C 1
ATOM 1312 O O . LEU A 1 165 ? -9.554 -9.500 -3.704 1.00 93.00 165 LEU A O 1
ATOM 1316 N N . GLU A 1 166 ? -8.974 -9.390 -1.529 1.00 94.50 166 GLU A N 1
ATOM 1317 C CA . GLU A 1 166 ? -10.155 -10.025 -0.967 1.00 94.50 166 GLU A CA 1
ATOM 1318 C C . GLU A 1 166 ? -11.419 -9.214 -1.292 1.00 94.50 166 GLU A C 1
ATOM 1320 O O . GLU A 1 166 ? -11.374 -8.057 -1.759 1.00 94.50 166 GLU A O 1
ATOM 1325 N N . ASP A 1 167 ? -12.568 -9.850 -1.064 1.00 95.69 167 ASP A N 1
ATOM 1326 C CA . ASP A 1 167 ? -13.842 -9.153 -1.122 1.00 95.69 167 ASP A CA 1
ATOM 1327 C C . ASP A 1 167 ? -13.871 -8.002 -0.106 1.00 95.69 167 ASP A C 1
ATOM 1329 O O . ASP A 1 167 ? -13.313 -8.094 0.988 1.00 95.69 167 ASP A O 1
ATOM 1333 N N . ILE A 1 168 ? -14.494 -6.888 -0.493 1.00 95.75 168 ILE A N 1
ATOM 1334 C CA . ILE A 1 168 ? -14.501 -5.699 0.360 1.00 95.75 168 ILE A CA 1
ATOM 1335 C C . ILE A 1 168 ? -15.354 -5.902 1.616 1.00 95.75 168 ILE A C 1
ATOM 1337 O O . ILE A 1 168 ? -14.995 -5.370 2.661 1.00 95.75 168 ILE A O 1
ATOM 1341 N N . GLY A 1 169 ? -16.432 -6.689 1.540 1.00 94.50 169 GLY A N 1
ATOM 1342 C CA . GLY A 1 169 ? -17.250 -7.024 2.702 1.00 94.50 169 GLY A CA 1
ATOM 1343 C C . GLY A 1 169 ? -16.441 -7.799 3.735 1.00 94.50 169 GLY A C 1
ATOM 1344 O O . GLY A 1 169 ? -16.391 -7.390 4.889 1.00 94.50 169 GLY A O 1
ATOM 1345 N N . THR A 1 170 ? -15.716 -8.830 3.291 1.00 95.12 170 THR A N 1
ATOM 1346 C CA . THR A 1 170 ? -14.817 -9.611 4.158 1.00 95.12 170 THR A CA 1
ATOM 1347 C C . THR A 1 170 ? -13.740 -8.741 4.799 1.00 95.12 170 THR A C 1
ATOM 1349 O O . THR A 1 170 ? -13.509 -8.842 5.996 1.00 95.12 170 THR A O 1
ATOM 1352 N N . LEU A 1 171 ? -13.112 -7.842 4.031 1.00 95.44 171 LEU A N 1
ATOM 1353 C CA . LEU A 1 171 ? -12.112 -6.931 4.591 1.00 95.44 171 LEU A CA 1
ATOM 1354 C C . LEU A 1 171 ? -12.711 -6.050 5.686 1.00 95.44 171 LEU A C 1
ATOM 1356 O O . LEU A 1 171 ? -12.151 -5.972 6.772 1.00 95.44 171 LEU A O 1
ATOM 1360 N N . VAL A 1 172 ? -13.836 -5.385 5.415 1.00 95.44 172 VAL A N 1
ATOM 1361 C CA . VAL A 1 172 ? -14.480 -4.507 6.403 1.00 95.44 172 VAL A CA 1
ATOM 1362 C C . VAL A 1 172 ? -14.887 -5.289 7.653 1.00 95.44 172 VAL A C 1
ATOM 1364 O O . VAL A 1 172 ? -14.669 -4.791 8.753 1.00 95.44 172 VAL A O 1
ATOM 1367 N N . GLU A 1 173 ? -15.392 -6.514 7.503 1.00 95.75 173 GLU A N 1
ATOM 1368 C CA . GLU A 1 173 ? -15.718 -7.407 8.620 1.00 95.75 173 GLU A CA 1
ATOM 1369 C C . GLU A 1 173 ? -14.477 -7.764 9.458 1.00 95.75 173 GLU A C 1
ATOM 1371 O O . GLU A 1 173 ? -14.495 -7.603 10.678 1.00 95.75 173 GLU A O 1
ATOM 1376 N N . ASP A 1 174 ? -13.361 -8.142 8.823 1.00 95.94 174 ASP A N 1
ATOM 1377 C CA . ASP A 1 174 ? -12.096 -8.419 9.520 1.00 95.94 174 ASP A CA 1
ATOM 1378 C C . ASP A 1 174 ? -11.596 -7.192 10.306 1.00 95.94 174 ASP A C 1
ATOM 1380 O O . ASP A 1 174 ? -11.106 -7.311 11.434 1.00 95.94 174 ASP A O 1
ATOM 1384 N N . PHE A 1 175 ? -11.728 -5.991 9.729 1.00 96.69 175 PHE A N 1
ATOM 1385 C CA . PHE A 1 175 ? -11.398 -4.742 10.418 1.00 96.69 175 PHE A CA 1
ATOM 1386 C C . PHE A 1 175 ? -12.362 -4.444 11.564 1.00 96.69 175 PHE A C 1
ATOM 1388 O O . PHE A 1 175 ? -11.914 -4.002 12.619 1.00 96.69 175 PHE A O 1
ATOM 1395 N N . GLN A 1 176 ? -13.657 -4.694 11.387 1.00 96.12 176 GLN A N 1
ATOM 1396 C CA . GLN A 1 176 ? -14.660 -4.516 12.430 1.00 96.12 176 GLN A CA 1
ATOM 1397 C C . GLN A 1 176 ? -14.353 -5.383 13.649 1.00 96.12 176 GLN A C 1
ATOM 1399 O O . GLN A 1 176 ? -14.257 -4.856 14.755 1.00 96.12 176 GLN A O 1
ATOM 1404 N N . VAL A 1 177 ? -14.112 -6.680 13.445 1.00 96.69 177 VAL A N 1
ATOM 1405 C CA . VAL A 1 177 ? -13.761 -7.615 14.524 1.00 96.69 177 VAL A CA 1
ATOM 1406 C C . VAL A 1 177 ? -12.521 -7.136 15.285 1.00 96.69 177 VAL A C 1
ATOM 1408 O O . VAL A 1 177 ? -12.492 -7.170 16.517 1.00 96.69 177 VAL A O 1
ATOM 1411 N N . ALA A 1 178 ? -11.503 -6.651 14.568 1.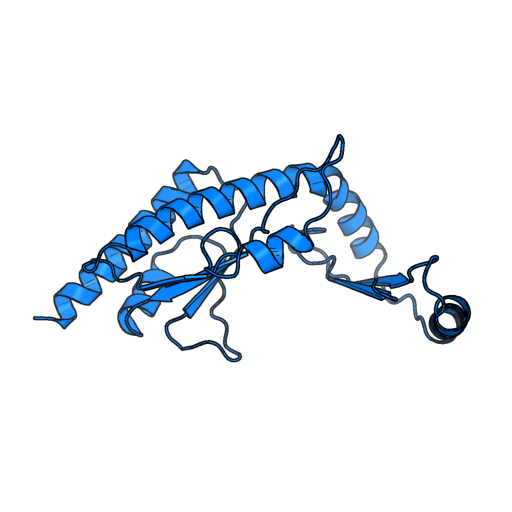00 96.81 178 ALA A N 1
ATOM 1412 C CA . ALA A 1 178 ? -10.277 -6.151 15.181 1.00 96.81 178 ALA A CA 1
ATOM 1413 C C . ALA A 1 178 ? -10.490 -4.870 16.007 1.00 96.81 178 ALA A C 1
ATOM 1415 O O . ALA A 1 178 ? -9.943 -4.771 17.109 1.00 96.81 178 ALA A O 1
ATOM 1416 N N . VAL A 1 179 ? -11.280 -3.910 15.505 1.00 97.06 179 VAL A N 1
ATOM 1417 C CA . VAL A 1 179 ? -11.610 -2.673 16.238 1.00 97.06 179 VAL A CA 1
ATOM 1418 C C . VAL A 1 179 ? -12.443 -2.989 17.477 1.00 97.06 179 VAL A C 1
ATOM 1420 O O . VAL A 1 179 ? -12.072 -2.583 18.572 1.00 97.06 179 VAL A O 1
ATOM 1423 N N . GLU A 1 180 ? -13.503 -3.788 17.352 1.00 96.75 180 GLU A N 1
ATOM 1424 C CA . GLU A 1 180 ? -14.366 -4.136 18.488 1.00 96.75 180 GLU A CA 1
ATOM 1425 C C . GLU A 1 180 ? -13.610 -4.883 19.596 1.00 96.75 180 GLU A C 1
ATOM 1427 O O . GLU A 1 180 ? -13.878 -4.687 20.784 1.00 96.75 180 GLU A O 1
ATOM 1432 N N . ALA A 1 181 ? -12.659 -5.750 19.234 1.00 96.81 181 ALA A N 1
ATOM 1433 C CA . ALA A 1 181 ? -11.809 -6.426 20.208 1.00 96.81 181 ALA A CA 1
ATOM 1434 C C . ALA A 1 181 ? -10.915 -5.432 20.968 1.00 96.81 181 ALA A C 1
ATOM 1436 O O . ALA A 1 181 ? -10.782 -5.532 22.190 1.00 96.81 181 ALA A O 1
ATOM 1437 N N . ALA A 1 182 ? -10.327 -4.464 20.264 1.00 96.50 182 ALA A N 1
ATOM 1438 C CA . ALA A 1 182 ? -9.492 -3.436 20.873 1.00 96.50 182 ALA A CA 1
ATOM 1439 C C . ALA A 1 182 ? -10.306 -2.458 21.741 1.00 96.50 182 ALA A C 1
ATOM 1441 O O . ALA A 1 182 ? -9.879 -2.132 22.846 1.00 96.50 182 ALA A O 1
ATOM 1442 N N . ASP A 1 183 ? -11.510 -2.074 21.319 1.00 96.44 183 ASP A N 1
ATOM 1443 C CA . ASP A 1 183 ? -12.421 -1.229 22.102 1.00 96.44 183 ASP A CA 1
ATOM 1444 C C . ASP A 1 183 ? -12.834 -1.910 23.414 1.00 96.44 183 ASP A C 1
ATOM 1446 O O . ASP A 1 183 ? -12.823 -1.289 24.478 1.00 96.44 183 ASP A O 1
ATOM 1450 N N . LYS A 1 184 ? -13.118 -3.221 23.381 1.00 95.38 184 LYS A N 1
ATOM 1451 C CA . LYS A 1 184 ? -13.378 -4.003 24.602 1.00 95.38 184 LYS A CA 1
ATOM 1452 C C . LYS A 1 184 ? -12.184 -3.972 25.554 1.00 95.38 184 LYS A C 1
ATOM 1454 O O . LYS A 1 184 ? -12.376 -3.749 26.744 1.00 95.38 184 LYS A O 1
ATOM 1459 N N . ALA A 1 185 ? -10.964 -4.149 25.043 1.00 93.50 185 ALA A N 1
ATOM 1460 C CA . ALA A 1 185 ? -9.752 -4.114 25.864 1.00 93.50 185 ALA A CA 1
ATOM 1461 C C . ALA A 1 185 ? -9.514 -2.734 26.506 1.00 93.50 185 ALA A C 1
ATOM 1463 O O . ALA A 1 185 ? -9.148 -2.660 27.678 1.00 93.50 185 ALA A O 1
ATOM 1464 N N . LYS A 1 186 ? -9.785 -1.648 25.768 1.00 91.38 186 LYS A N 1
ATOM 1465 C CA . LYS A 1 186 ? -9.719 -0.267 26.273 1.00 91.38 186 LYS A CA 1
ATOM 1466 C C . LYS A 1 186 ? -10.672 -0.039 27.450 1.00 91.38 186 LYS A C 1
ATOM 1468 O O . LYS A 1 186 ? -10.291 0.581 28.444 1.00 91.38 186 LYS A O 1
ATOM 1473 N N . ASN A 1 187 ? -11.894 -0.561 27.349 1.00 88.06 187 ASN A N 1
ATOM 1474 C CA . ASN A 1 187 ? -12.913 -0.401 28.385 1.00 88.06 187 ASN A CA 1
ATOM 1475 C C . ASN A 1 187 ? -12.562 -1.187 29.655 1.00 88.06 187 ASN A C 1
ATOM 1477 O O . ASN A 1 187 ? -12.642 -0.626 30.741 1.00 88.06 187 ASN A O 1
ATOM 1481 N N . THR A 1 188 ? -12.073 -2.426 29.530 1.00 85.31 188 THR A N 1
ATOM 1482 C CA . THR A 1 188 ? -11.635 -3.233 30.686 1.00 85.31 188 THR A CA 1
ATOM 1483 C C . THR A 1 188 ? -10.447 -2.616 31.429 1.00 85.31 188 THR A C 1
ATOM 1485 O O . THR A 1 188 ? -10.308 -2.809 32.627 1.00 85.31 188 THR A O 1
ATOM 1488 N N . ALA A 1 189 ? -9.571 -1.882 30.736 1.00 74.62 189 ALA A N 1
ATOM 1489 C CA . ALA A 1 189 ? -8.431 -1.204 31.360 1.00 74.62 189 ALA A CA 1
ATOM 1490 C C . ALA A 1 189 ? -8.807 0.109 32.078 1.00 74.62 189 ALA A C 1
ATOM 1492 O O . ALA A 1 189 ? -7.972 0.677 32.781 1.00 74.62 189 ALA A O 1
ATOM 1493 N N . SER A 1 190 ? -10.027 0.611 31.859 1.00 64.31 190 SER A N 1
ATOM 1494 C CA . SER A 1 190 ? -10.547 1.846 32.464 1.00 64.31 190 SER A CA 1
ATOM 1495 C C . SER A 1 190 ? -11.403 1.592 33.718 1.00 64.31 190 SER A C 1
ATOM 1497 O O . SER A 1 190 ? -11.811 2.558 34.365 1.00 64.31 190 SER A O 1
ATOM 1499 N N . GLU A 1 191 ? -11.669 0.321 34.041 1.00 52.47 191 GLU A N 1
ATOM 1500 C CA . GLU A 1 191 ? -12.309 -0.165 35.278 1.00 52.47 191 GLU A CA 1
ATOM 1501 C C . GLU A 1 191 ? -11.265 -0.523 36.349 1.00 52.47 191 GLU A C 1
ATOM 1503 O O . GLU A 1 191 ? -11.528 -0.226 37.538 1.00 52.47 191 GLU A O 1
#

Radius of gyration: 20.08 Å; chains: 1; bounding box: 47×36×56 Å

InterPro domains:
  IPR015422 Pyridoxal phosphate-dependent transferase, small domain [G3DSA:3.90.1150.10] (64-156)
  IPR015424 Pyridoxal phosphate-dependent transferase [SSF53383] (4-180)
  IPR051750 Cystathionine gamma-synthase-like [PTHR42699] (1-147)